Protein AF-A0A453EHJ9-F1 (afdb_monomer_lite)

InterPro domains:
  IPR051701 Mitochondrial Outer Membrane Translocase MSP1 Subfamily [PTHR45644] (48-266)
  IPR056653 Domain of unknown function DUF7751 [PF24933] (216-266)

Foldseek 3Di:
DDDDDPDDPPPVPPPPPDPDDDDDDDDDDDDDDDDDDDDDDDDDDDDDDDDDDDDDDDDDDDDDDDDDDPDDDDDPPCPDPPPPPPPPPDDLLVVLVVVLVVQQVVQVPDADEDEAEQVLCQCVVDPVNLVSNVVSVVPGDHRYHYHYDHDDDPVDDDPVSVVSVCVVPVDDDDDDQDPDPVSNVVVVVVVVVVVLVVVLVVLLVLLCVLQVVVLADEPCSVVDDSVRSVVCSVPSNVVNVVQVVVQVVPDVDFDHDPNGTYGYPDD

Sequence (267 aa):
SVTRSISETTLEKMSGLLQSFTMTPQKEQSRGGMRRQNSMTDMKLRSSESTNSIPRLRRNASTSSDMSSLASQGPPSNSAPLRRASSWTFDEKMLVQALYKILHKVSKKSPIVLYIRDVEKFLHKSPKMYLLFEKLLTKLEGPVLLLGSRIVDMDFDDDELDDRLSALFPYSIDIKPPENENCLVSWNSQLEEDMKIIQFQDNRNHITEVLAENDLECLDLGSICLSDTMGLSKYIEEIVVSAVSYHLMNHKDPEYRNGKLILSAKR

Secondary structure (DSSP, 8-state):
-----S-SSSSTT-TTS-----PPPPP--------------------------PPP--------------SS-PPP------------SS-HHHHHHHHHHHHHHHHTTS-EEEEEETHHHHHTT-HHHHHHHHHHHTT--SSEEEEEE-PPPTT---HHHHHHHHHH----------SSHHHHHHHHHHHHHHHHHHHHHHHHHHHHHHHHHTTEEETTGGGS-HHHHHHHTTSTTTHHHHHHHHHHHH-SS--EETTEEEE-S--

Radius of gyration: 28.42 Å; chains: 1; bounding box: 71×56×93 Å

Organism: Aegilops tauschii subsp. strangulata (NCBI:txid200361)

pLDDT: mean 71.97, std 26.96, range [24.12, 97.19]

Structure (mmCIF, N/CA/C/O backbone):
data_AF-A0A453EHJ9-F1
#
_entry.id   AF-A0A453EHJ9-F1
#
loop_
_atom_site.group_PDB
_atom_site.id
_atom_site.type_symbol
_atom_site.label_atom_id
_atom_site.label_alt_id
_atom_site.label_comp_id
_atom_site.label_asym_id
_atom_site.label_entity_id
_atom_site.label_seq_id
_atom_site.pdbx_PDB_ins_code
_atom_site.Cartn_x
_atom_site.Cartn_y
_atom_site.Cartn_z
_atom_site.occupancy
_atom_site.B_iso_or_equiv
_atom_site.auth_seq_id
_atom_site.auth_comp_id
_atom_site.auth_asym_id
_atom_site.auth_atom_id
_atom_site.pdbx_PDB_model_num
ATOM 1 N N . SER A 1 1 ? -16.420 -9.469 47.388 1.00 36.72 1 SER A N 1
ATOM 2 C CA . SER A 1 1 ? -17.201 -9.882 46.208 1.00 36.72 1 SER A CA 1
ATOM 3 C C . SER A 1 1 ? -16.918 -8.895 45.097 1.00 36.72 1 SER A C 1
ATOM 5 O O . SER A 1 1 ? -17.430 -7.788 45.152 1.00 36.72 1 SER A O 1
ATOM 7 N N . VAL A 1 2 ? -16.015 -9.235 44.176 1.00 37.00 2 VAL A N 1
ATOM 8 C CA . VAL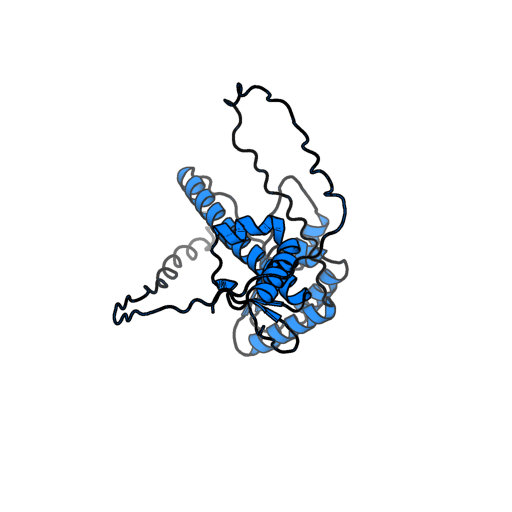 A 1 2 ? -15.615 -8.363 43.062 1.00 37.00 2 VAL A CA 1
ATOM 9 C C . VAL A 1 2 ? -15.965 -9.097 41.775 1.00 37.00 2 VAL A C 1
ATOM 11 O O . VAL A 1 2 ? -15.478 -10.195 41.517 1.00 37.00 2 VAL A O 1
ATOM 14 N N . THR A 1 3 ? -16.894 -8.516 41.031 1.00 40.44 3 THR A N 1
ATOM 15 C CA . THR A 1 3 ? -17.402 -8.965 39.736 1.00 40.44 3 THR A CA 1
ATOM 16 C C . THR A 1 3 ? -16.319 -8.833 38.664 1.00 40.44 3 THR A C 1
ATOM 18 O O . THR A 1 3 ? -15.917 -7.720 38.335 1.00 40.44 3 THR A O 1
ATOM 21 N N . ARG A 1 4 ? -15.858 -9.964 38.113 1.00 35.88 4 ARG A N 1
ATOM 22 C CA . ARG A 1 4 ? -15.042 -10.030 36.888 1.00 35.88 4 ARG A CA 1
ATOM 23 C C . ARG A 1 4 ? -15.950 -9.887 35.663 1.00 35.88 4 ARG A C 1
ATOM 25 O O . ARG A 1 4 ? -16.936 -10.615 35.552 1.00 35.88 4 ARG A O 1
ATOM 32 N N . SER A 1 5 ? -15.617 -8.965 34.762 1.00 33.84 5 SER A N 1
ATOM 33 C CA . SER A 1 5 ? -16.280 -8.780 33.469 1.00 33.84 5 SER A CA 1
ATOM 34 C C . SER A 1 5 ? -15.761 -9.770 32.423 1.00 33.84 5 SER A C 1
ATOM 36 O O . SER A 1 5 ? -14.594 -10.148 32.405 1.00 33.84 5 SER A O 1
ATOM 38 N N . ILE A 1 6 ? -16.676 -10.196 31.558 1.00 44.38 6 ILE A N 1
ATOM 39 C CA . ILE A 1 6 ? -16.523 -11.227 30.534 1.00 44.38 6 ILE A CA 1
ATOM 40 C C . ILE A 1 6 ? -15.917 -10.584 29.279 1.00 44.38 6 ILE A C 1
ATOM 42 O O . ILE A 1 6 ? -16.641 -10.000 28.480 1.00 44.38 6 ILE A O 1
ATOM 46 N N . SER A 1 7 ? -14.599 -10.669 29.105 1.00 50.38 7 SER A N 1
ATOM 47 C CA . SER A 1 7 ? -13.938 -10.301 27.837 1.00 50.38 7 SER A CA 1
ATOM 48 C C . SER A 1 7 ? -12.660 -11.093 27.533 1.00 50.38 7 SER A C 1
ATOM 50 O O . SER A 1 7 ? -11.974 -10.796 26.566 1.00 50.38 7 SER A O 1
ATOM 52 N N . GLU A 1 8 ? -12.353 -12.137 28.306 1.00 41.81 8 GLU A N 1
ATOM 53 C CA . GLU A 1 8 ? -11.085 -12.878 28.188 1.00 41.81 8 GLU A CA 1
ATOM 54 C C . GLU A 1 8 ? -11.235 -14.254 27.506 1.00 41.81 8 GLU A C 1
ATOM 56 O O . GLU A 1 8 ? -10.255 -14.861 27.096 1.00 41.81 8 GLU A O 1
ATOM 61 N N . THR A 1 9 ? -12.461 -14.755 27.311 1.00 40.50 9 THR A N 1
ATOM 62 C CA . THR A 1 9 ? -12.708 -16.154 26.897 1.00 40.50 9 THR A CA 1
ATOM 63 C C . THR A 1 9 ? -13.040 -16.366 25.413 1.00 40.50 9 THR A C 1
ATOM 65 O O . THR A 1 9 ? -13.468 -17.457 25.033 1.00 40.50 9 THR A O 1
ATOM 68 N N . THR A 1 10 ? -12.846 -15.368 24.542 1.00 41.84 10 THR A N 1
ATOM 69 C CA . THR A 1 10 ? -13.129 -15.503 23.091 1.00 41.84 10 THR A CA 1
ATOM 70 C C . THR A 1 10 ? -11.916 -15.381 22.166 1.00 41.84 10 THR A C 1
ATOM 72 O O . THR A 1 10 ? -12.049 -15.698 20.987 1.00 41.84 10 THR A O 1
ATOM 75 N N . LEU A 1 11 ? -10.721 -15.053 22.674 1.00 41.91 11 LEU A N 1
ATOM 76 C CA . LEU A 1 11 ? -9.490 -15.013 21.864 1.00 41.91 11 LEU A CA 1
ATOM 77 C C . LEU A 1 11 ? -8.754 -16.365 21.768 1.00 41.91 11 LEU A C 1
ATOM 79 O O . LEU A 1 11 ? -7.994 -16.581 20.831 1.00 41.91 11 LEU A O 1
ATOM 83 N N . GLU A 1 12 ? -9.042 -17.328 22.650 1.00 37.22 12 GLU A N 1
ATOM 84 C CA . GLU A 1 12 ? -8.383 -18.650 22.646 1.00 37.22 12 GLU A CA 1
ATOM 85 C C . GLU A 1 12 ? -8.946 -19.658 21.620 1.00 37.22 12 GLU A C 1
ATOM 87 O O . GLU A 1 12 ? -8.473 -20.790 21.541 1.00 37.22 12 GLU A O 1
ATOM 92 N N . LYS A 1 13 ? -9.946 -19.294 20.802 1.00 41.56 13 LYS A N 1
ATOM 93 C CA . LYS A 1 13 ? -10.639 -20.249 19.905 1.00 41.56 13 LYS A CA 1
ATOM 94 C C . LYS A 1 13 ? -10.361 -20.105 18.406 1.00 41.56 13 LYS A C 1
ATOM 96 O O . LYS A 1 13 ? -11.062 -20.729 17.614 1.00 41.56 13 LYS A O 1
ATOM 101 N N . MET A 1 14 ? -9.340 -19.353 17.989 1.00 36.81 14 MET A N 1
ATOM 102 C CA . MET A 1 14 ? -9.066 -19.138 16.554 1.00 36.81 14 MET A CA 1
ATOM 103 C C . MET A 1 14 ? -7.687 -19.577 16.037 1.00 36.81 14 MET A C 1
ATOM 105 O O . MET A 1 14 ? -7.426 -19.433 14.845 1.00 36.81 14 MET A O 1
ATOM 109 N N . SER A 1 15 ? -6.846 -20.233 16.839 1.00 36.38 15 SER A N 1
ATOM 110 C CA . SER A 1 15 ? -5.513 -20.698 16.393 1.00 36.38 15 SER A CA 1
ATOM 111 C C . SER A 1 15 ? -5.509 -21.914 15.442 1.00 36.38 15 SER A C 1
ATOM 113 O O . SER A 1 15 ? -4.490 -22.581 15.307 1.00 36.38 15 SER A O 1
ATOM 115 N N . GLY A 1 16 ? -6.622 -22.241 14.775 1.00 39.81 16 GLY A N 1
ATOM 116 C CA . GLY A 1 16 ? -6.787 -23.508 14.044 1.00 39.81 16 GLY A CA 1
ATOM 117 C C . GLY A 1 16 ? -6.929 -23.444 12.519 1.00 39.81 16 GLY A C 1
ATOM 118 O O . GLY A 1 16 ? -7.198 -24.483 11.926 1.00 39.81 16 GLY A O 1
ATOM 119 N N . LEU A 1 17 ? -6.815 -22.283 11.859 1.00 40.12 17 LEU A N 1
ATOM 120 C CA . LEU A 1 17 ? -7.386 -22.120 10.504 1.00 40.12 17 LEU A CA 1
ATOM 121 C C . LEU A 1 17 ? -6.453 -21.593 9.399 1.00 40.12 17 LEU A C 1
ATOM 123 O O . LEU A 1 17 ? -6.949 -21.174 8.360 1.00 40.12 17 LEU A O 1
ATOM 127 N N . LEU A 1 18 ? -5.125 -21.645 9.561 1.00 37.75 18 LEU A N 1
ATOM 128 C CA . LEU A 1 18 ? -4.187 -21.181 8.515 1.00 37.75 18 LEU A CA 1
ATOM 129 C C . LEU A 1 18 ? -3.182 -22.233 8.014 1.00 37.75 18 LEU A C 1
ATOM 131 O O . LEU A 1 18 ? -2.304 -21.923 7.215 1.00 37.75 18 LEU A O 1
ATOM 135 N N . GLN A 1 19 ? -3.333 -23.501 8.400 1.00 33.84 19 GLN A N 1
ATOM 136 C CA . GLN A 1 19 ? -2.391 -24.562 8.031 1.00 33.84 19 GLN A CA 1
ATOM 137 C C . GLN A 1 19 ? -2.876 -25.411 6.843 1.00 33.84 19 GLN A C 1
ATOM 139 O O . GLN A 1 19 ? -3.045 -26.619 6.975 1.00 33.84 19 GLN A O 1
ATOM 144 N N . SER A 1 20 ? -3.147 -24.812 5.677 1.00 31.78 20 SER A N 1
ATOM 145 C CA . SER A 1 20 ? -3.383 -25.608 4.452 1.00 31.78 20 SER A CA 1
ATOM 146 C C . SER A 1 20 ? -3.295 -24.820 3.139 1.00 31.78 20 SER A C 1
ATOM 148 O O . SER A 1 20 ? -4.265 -24.747 2.401 1.00 31.78 20 SER A O 1
ATOM 150 N N . PHE A 1 21 ? -2.111 -24.313 2.780 1.00 29.92 21 PHE A N 1
ATOM 151 C CA . PHE A 1 21 ? -1.774 -24.051 1.370 1.00 29.92 21 PHE A CA 1
ATOM 152 C C . PHE A 1 21 ? -0.284 -24.307 1.108 1.00 29.92 21 PHE A C 1
ATOM 154 O O . PHE A 1 21 ? 0.519 -23.387 1.012 1.00 29.92 21 PHE A O 1
ATOM 161 N N . THR A 1 22 ? 0.095 -25.576 0.963 1.00 28.38 22 THR A N 1
ATOM 162 C CA . THR A 1 22 ? 1.350 -25.960 0.302 1.00 28.38 22 THR A CA 1
ATOM 163 C C . THR A 1 22 ? 1.020 -26.924 -0.834 1.00 28.38 22 THR A C 1
ATOM 165 O O . THR A 1 22 ? 0.913 -28.133 -0.652 1.00 28.38 22 THR A O 1
ATOM 168 N N . MET A 1 23 ? 0.811 -26.374 -2.034 1.00 29.19 23 MET A N 1
ATOM 169 C CA . MET A 1 23 ? 0.808 -27.174 -3.257 1.00 29.19 23 MET A CA 1
ATOM 170 C C . MET A 1 23 ? 2.253 -27.462 -3.667 1.00 29.19 23 MET A C 1
ATOM 172 O O . MET A 1 23 ? 3.028 -26.559 -3.974 1.00 29.19 23 MET A O 1
ATOM 176 N N . THR A 1 24 ? 2.602 -28.741 -3.661 1.00 34.62 24 THR A N 1
ATOM 177 C CA . THR A 1 24 ? 3.822 -29.304 -4.239 1.00 34.62 24 THR A CA 1
ATOM 178 C C . THR A 1 24 ? 3.780 -29.237 -5.773 1.00 34.62 24 THR A C 1
ATOM 180 O O . THR A 1 24 ? 2.735 -29.512 -6.365 1.00 34.62 24 THR A O 1
ATOM 183 N N . PRO A 1 25 ? 4.897 -28.937 -6.462 1.00 30.27 25 PRO A N 1
ATOM 184 C CA . PRO A 1 25 ? 4.976 -29.112 -7.904 1.00 30.27 25 PRO A CA 1
ATOM 185 C C . PRO A 1 25 ? 5.340 -30.563 -8.247 1.00 30.27 25 PRO A C 1
ATOM 187 O O . PRO A 1 25 ? 6.344 -31.111 -7.783 1.00 30.27 25 PRO A O 1
ATOM 190 N N . GLN A 1 26 ? 4.505 -31.184 -9.079 1.00 28.67 26 GLN A N 1
ATOM 191 C CA . GLN A 1 26 ? 4.731 -32.510 -9.635 1.00 28.67 26 GLN A CA 1
ATOM 192 C C . GLN A 1 26 ? 5.821 -32.448 -10.719 1.00 28.67 26 GLN A C 1
ATOM 194 O O . GLN A 1 26 ? 5.785 -31.636 -11.639 1.00 28.67 26 GLN A O 1
ATOM 199 N N . LYS A 1 27 ? 6.807 -33.328 -10.564 1.00 26.58 27 LYS A N 1
ATOM 200 C CA . LYS A 1 27 ? 7.914 -33.616 -11.475 1.00 26.58 27 LYS A CA 1
ATOM 201 C C . LYS A 1 27 ? 7.410 -34.462 -12.646 1.00 26.58 27 LYS A C 1
ATOM 203 O O . LYS A 1 27 ? 6.838 -35.520 -12.404 1.00 26.58 27 LYS A O 1
ATOM 208 N N . GLU A 1 28 ? 7.739 -34.085 -13.880 1.00 26.09 28 GLU A N 1
ATOM 209 C CA . GLU A 1 28 ? 7.713 -35.013 -15.014 1.00 26.09 28 GLU A CA 1
ATOM 210 C C . GLU A 1 28 ? 8.969 -34.844 -15.880 1.00 26.09 28 GLU A C 1
ATOM 212 O O . GLU A 1 28 ? 9.480 -33.742 -16.084 1.00 26.09 28 GLU A O 1
ATOM 217 N N . GLN A 1 29 ? 9.540 -35.978 -16.284 1.00 25.23 29 GLN A N 1
ATOM 218 C CA . GLN A 1 29 ? 10.887 -36.131 -16.823 1.00 25.23 29 GLN A CA 1
ATOM 219 C C . GLN A 1 29 ? 10.839 -36.729 -18.237 1.00 25.23 29 GLN A C 1
ATOM 221 O O . GLN A 1 29 ? 10.181 -37.735 -18.469 1.00 25.23 29 GLN A O 1
ATOM 226 N N . SER A 1 30 ? 11.725 -36.212 -19.094 1.00 25.22 30 SER A N 1
ATOM 227 C CA . SER A 1 30 ? 12.404 -36.881 -20.219 1.00 25.22 30 SER A CA 1
ATOM 228 C C . SER A 1 30 ? 11.620 -37.199 -21.506 1.00 25.22 30 SER A C 1
ATOM 230 O O . SER A 1 30 ? 10.710 -38.018 -21.520 1.00 25.22 30 SER A O 1
ATOM 232 N N . ARG A 1 31 ? 12.126 -36.698 -22.645 1.00 26.09 31 ARG A N 1
ATOM 233 C CA . ARG A 1 31 ? 12.928 -37.469 -23.627 1.00 26.09 31 ARG A CA 1
ATOM 234 C C . ARG A 1 31 ? 13.161 -36.672 -24.916 1.00 26.09 31 ARG A C 1
ATOM 236 O O . ARG A 1 31 ? 12.262 -36.005 -25.403 1.00 26.09 31 ARG A O 1
ATOM 243 N N . GLY A 1 32 ? 14.337 -36.879 -25.516 1.00 25.45 32 GLY A N 1
ATOM 244 C CA . GLY A 1 32 ? 14.530 -36.764 -26.966 1.00 25.45 32 GLY A CA 1
ATOM 245 C C . GLY A 1 32 ? 15.549 -35.720 -27.405 1.00 25.45 32 GLY A C 1
ATOM 246 O O . GLY A 1 32 ? 15.186 -34.613 -27.776 1.00 25.45 32 GLY A O 1
ATOM 247 N N . GLY A 1 33 ? 16.832 -36.087 -27.400 1.00 26.09 33 GLY A N 1
ATOM 248 C CA . GLY A 1 33 ? 17.869 -35.312 -28.074 1.00 26.09 33 GLY A CA 1
ATOM 249 C C . GLY A 1 33 ? 17.905 -35.587 -29.576 1.00 26.09 33 GLY A C 1
ATOM 250 O O . GLY A 1 33 ? 17.614 -36.700 -30.003 1.00 26.09 33 GLY A O 1
ATOM 251 N N . MET A 1 34 ? 18.371 -34.617 -30.367 1.00 28.86 34 MET A N 1
ATOM 252 C CA . MET A 1 34 ? 19.149 -34.927 -31.564 1.00 28.86 34 MET A CA 1
ATOM 253 C C . MET A 1 34 ? 20.054 -33.769 -32.004 1.00 28.86 34 MET A C 1
ATOM 255 O O . MET A 1 34 ? 19.675 -32.613 -32.128 1.00 28.86 34 MET A O 1
ATOM 259 N N . ARG A 1 35 ? 21.301 -34.181 -32.191 1.00 24.12 35 ARG A N 1
ATOM 260 C CA . ARG A 1 35 ? 22.532 -33.545 -32.663 1.00 24.12 35 ARG A CA 1
ATOM 261 C C . ARG A 1 35 ? 22.457 -33.240 -34.170 1.00 24.12 35 ARG A C 1
ATOM 263 O O . ARG A 1 35 ? 22.069 -34.146 -34.898 1.00 24.12 35 ARG A O 1
ATOM 270 N N . ARG A 1 36 ? 22.981 -32.090 -34.639 1.00 28.55 36 ARG A N 1
ATOM 271 C CA . ARG A 1 36 ? 24.096 -31.974 -35.629 1.00 28.55 36 ARG A CA 1
ATOM 272 C C . ARG A 1 36 ? 24.188 -30.621 -36.384 1.00 28.55 36 ARG A C 1
ATOM 274 O O . ARG A 1 36 ? 23.250 -30.212 -37.043 1.00 28.55 36 ARG A O 1
ATOM 281 N N . GLN A 1 37 ? 25.427 -30.104 -36.376 1.00 27.81 37 GLN A N 1
ATOM 282 C CA . GLN A 1 37 ? 26.281 -29.637 -37.496 1.00 27.81 37 GLN A CA 1
ATOM 283 C C . GLN A 1 37 ? 26.110 -28.251 -38.168 1.00 27.81 37 GLN A C 1
ATOM 285 O O . GLN A 1 37 ? 25.224 -28.030 -38.976 1.00 27.81 37 GLN A O 1
ATOM 290 N N . ASN A 1 38 ? 27.116 -27.406 -37.881 1.00 25.41 38 ASN A N 1
ATOM 291 C CA . ASN A 1 38 ? 28.105 -26.722 -38.747 1.00 25.41 38 ASN A CA 1
ATOM 292 C C . ASN A 1 38 ? 27.718 -26.045 -40.078 1.00 25.41 38 ASN A C 1
ATOM 294 O O . ASN A 1 38 ? 27.271 -26.706 -41.007 1.00 25.41 38 ASN A O 1
ATOM 298 N N . SER A 1 39 ? 28.166 -24.784 -40.212 1.00 30.05 39 SER A N 1
ATOM 299 C CA . SER A 1 39 ? 28.734 -24.124 -41.416 1.00 30.05 39 SER A CA 1
ATOM 300 C C . SER A 1 39 ? 29.063 -22.668 -41.016 1.00 30.05 39 SER A C 1
ATOM 302 O O . SER A 1 39 ? 28.138 -21.914 -40.747 1.00 30.05 39 SER A O 1
ATOM 304 N N . MET A 1 40 ? 30.286 -22.228 -40.686 1.00 25.69 40 MET A N 1
ATOM 305 C CA . MET A 1 40 ? 31.510 -22.028 -41.489 1.00 25.69 40 MET A CA 1
ATOM 306 C C . MET A 1 40 ? 31.292 -21.321 -42.834 1.00 25.69 40 MET A C 1
ATOM 308 O O . MET A 1 40 ? 31.110 -21.985 -43.843 1.00 25.69 40 MET A O 1
ATOM 312 N N . THR A 1 41 ? 31.444 -19.992 -42.844 1.00 32.09 41 THR A N 1
ATOM 313 C CA . THR A 1 41 ? 32.037 -19.236 -43.962 1.00 32.09 41 THR A CA 1
ATOM 314 C C . THR A 1 41 ? 32.735 -17.987 -43.423 1.00 32.09 41 THR A C 1
ATOM 316 O O . THR A 1 41 ? 32.085 -17.071 -42.923 1.00 32.09 41 THR A O 1
ATOM 319 N N . ASP A 1 42 ? 34.063 -17.986 -43.537 1.00 26.91 42 ASP A N 1
ATOM 320 C CA . ASP A 1 42 ? 34.926 -16.805 -43.531 1.00 26.91 42 ASP A CA 1
ATOM 321 C C . ASP A 1 42 ? 34.659 -15.961 -44.787 1.00 26.91 42 ASP A C 1
ATOM 323 O O . ASP A 1 42 ? 34.621 -16.498 -45.896 1.00 26.91 42 ASP A O 1
ATOM 327 N N . MET A 1 43 ? 34.610 -14.635 -44.648 1.00 29.48 43 MET A N 1
ATOM 328 C CA . MET A 1 43 ? 35.051 -13.748 -45.724 1.00 29.48 43 MET A CA 1
ATOM 329 C C . MET A 1 43 ? 35.886 -12.595 -45.175 1.00 29.48 43 MET A C 1
ATOM 331 O O . MET A 1 43 ? 35.543 -11.897 -44.224 1.00 29.48 43 MET A O 1
ATOM 335 N N . LYS A 1 44 ? 37.040 -12.462 -45.815 1.00 25.45 44 LYS A N 1
ATOM 336 C CA . LYS A 1 44 ? 38.219 -11.703 -45.438 1.00 25.45 44 LYS A CA 1
ATOM 337 C C . LYS A 1 44 ? 38.217 -10.330 -46.128 1.00 25.45 44 LYS A C 1
ATOM 339 O O . LYS A 1 44 ? 38.063 -10.264 -47.339 1.00 25.45 44 LYS A O 1
ATOM 344 N N . LEU A 1 45 ? 38.507 -9.303 -45.322 1.00 25.45 45 LEU A N 1
ATOM 345 C CA . LEU A 1 45 ? 39.182 -8.020 -45.601 1.00 25.45 45 LEU A CA 1
ATOM 346 C C . LEU A 1 45 ? 38.619 -7.056 -46.660 1.00 25.45 45 LEU A C 1
ATOM 348 O O . LEU A 1 45 ? 38.647 -7.337 -47.852 1.00 25.45 45 LEU A O 1
ATOM 352 N N . ARG A 1 46 ? 38.441 -5.798 -46.230 1.00 29.33 46 ARG A N 1
ATOM 353 C CA . ARG A 1 46 ? 39.234 -4.673 -46.759 1.00 29.33 46 ARG A CA 1
ATOM 354 C C . ARG A 1 46 ? 39.585 -3.685 -45.646 1.00 29.33 46 ARG A C 1
ATOM 356 O O . ARG A 1 46 ? 38.715 -3.192 -44.938 1.00 29.33 46 ARG A O 1
ATOM 363 N N . SER A 1 47 ? 40.882 -3.439 -45.524 1.00 27.41 47 SER A N 1
ATOM 364 C CA . SER A 1 47 ? 41.515 -2.426 -44.686 1.00 27.41 47 SER A CA 1
ATOM 365 C C . SER A 1 47 ? 41.460 -1.051 -45.358 1.00 27.41 47 SER A C 1
ATOM 367 O O . SER A 1 47 ? 41.667 -0.963 -46.567 1.00 27.41 47 SER A O 1
ATOM 369 N N . SER A 1 48 ? 41.315 0.010 -44.566 1.00 32.22 48 SER A N 1
ATOM 370 C CA . SER A 1 48 ? 42.000 1.289 -44.797 1.00 32.22 48 SER A CA 1
ATOM 371 C C . SER A 1 48 ? 42.146 2.027 -43.465 1.00 32.22 48 SER A C 1
ATOM 373 O O . SER A 1 48 ? 41.161 2.269 -42.770 1.00 32.22 48 SER A O 1
ATOM 375 N N . GLU A 1 49 ? 43.394 2.317 -43.110 1.00 27.33 49 GLU A N 1
ATOM 376 C CA . GLU A 1 49 ? 43.836 3.096 -41.952 1.00 27.33 49 GLU A CA 1
ATOM 377 C C . GLU A 1 49 ? 43.269 4.522 -41.963 1.00 27.33 49 GLU A C 1
ATOM 379 O O . GLU A 1 49 ? 43.162 5.119 -43.028 1.00 27.33 49 GLU A O 1
ATOM 384 N N . SER A 1 50 ? 43.013 5.101 -40.783 1.00 26.45 50 SER A N 1
ATOM 385 C CA . SER A 1 50 ? 43.858 6.191 -40.259 1.00 26.45 50 SER A CA 1
ATOM 386 C C . SER A 1 50 ? 43.275 6.848 -38.995 1.00 26.45 50 SER A C 1
ATOM 388 O O . SER A 1 50 ? 42.137 7.305 -38.977 1.00 26.45 50 SER A O 1
ATOM 390 N N . THR A 1 51 ? 44.154 6.979 -37.995 1.00 27.84 51 THR A N 1
ATOM 391 C CA . THR A 1 51 ? 44.294 8.088 -37.028 1.00 27.84 51 THR A CA 1
ATOM 392 C C . THR A 1 51 ? 43.334 8.249 -35.834 1.00 27.84 51 THR A C 1
ATOM 394 O O . THR A 1 51 ? 42.247 8.799 -35.932 1.00 27.84 51 THR A O 1
ATOM 397 N N . ASN A 1 52 ? 43.935 7.970 -34.669 1.00 28.12 52 ASN A N 1
ATOM 398 C CA . ASN A 1 52 ? 44.092 8.859 -33.508 1.00 28.12 52 ASN A CA 1
ATOM 399 C C . ASN A 1 52 ? 43.156 8.759 -32.283 1.00 28.12 52 ASN A C 1
ATOM 401 O O . ASN A 1 52 ? 41.970 9.059 -32.299 1.00 28.12 52 ASN A O 1
ATOM 405 N N . SER A 1 53 ? 43.856 8.509 -31.165 1.00 30.52 53 SER A N 1
ATOM 406 C CA . SER A 1 53 ? 43.596 8.857 -29.760 1.00 30.52 53 SER A CA 1
ATOM 407 C C . SER A 1 53 ? 42.496 8.121 -28.986 1.00 30.52 53 SER A C 1
ATOM 409 O O . SER A 1 53 ? 41.344 8.528 -28.920 1.00 30.52 53 SER A O 1
ATOM 411 N N . ILE A 1 54 ? 42.952 7.097 -28.259 1.00 35.22 54 ILE A N 1
ATOM 412 C CA . ILE A 1 54 ? 42.325 6.507 -27.070 1.00 35.22 54 ILE A CA 1
ATOM 413 C C . ILE A 1 54 ? 42.329 7.536 -25.919 1.00 35.22 54 ILE A C 1
ATOM 415 O O . ILE A 1 54 ? 43.413 8.009 -25.554 1.00 35.22 54 ILE A O 1
ATOM 419 N N . PRO A 1 55 ? 41.193 7.835 -25.260 1.00 33.03 55 PRO A N 1
ATOM 420 C CA . PRO A 1 55 ? 41.203 8.517 -23.973 1.00 33.03 55 PRO A CA 1
ATOM 421 C C . PRO A 1 55 ? 41.648 7.543 -22.877 1.00 33.03 55 PRO A C 1
ATOM 423 O O . PRO A 1 55 ? 41.040 6.5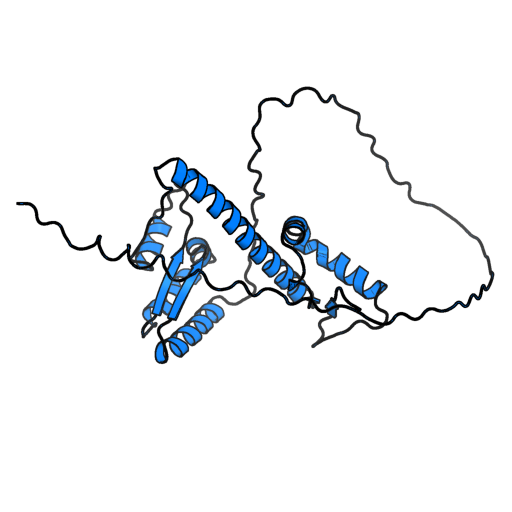02 -22.632 1.00 33.03 55 PRO A O 1
ATOM 426 N N . ARG A 1 56 ? 42.763 7.887 -22.235 1.00 28.53 56 ARG A N 1
ATOM 427 C CA . ARG A 1 56 ? 43.402 7.132 -21.157 1.00 28.53 56 ARG A CA 1
ATOM 428 C C . ARG A 1 56 ? 42.470 7.015 -19.947 1.00 28.53 56 ARG A C 1
ATOM 430 O O . ARG A 1 56 ? 42.112 8.018 -19.336 1.00 28.53 56 ARG A O 1
ATOM 437 N N . LEU A 1 57 ? 42.164 5.775 -19.570 1.00 31.69 57 LEU A N 1
ATOM 438 C CA . LEU A 1 57 ? 41.612 5.402 -18.268 1.00 31.69 57 LEU A CA 1
ATOM 439 C C . LEU A 1 57 ? 42.528 5.930 -17.155 1.00 31.69 57 LEU A C 1
ATOM 441 O O . LEU A 1 57 ? 43.670 5.491 -16.998 1.00 31.69 57 LEU A O 1
ATOM 445 N N . ARG A 1 58 ? 42.024 6.895 -16.387 1.00 32.84 58 ARG A N 1
ATOM 446 C CA . ARG A 1 58 ? 42.697 7.458 -15.217 1.00 32.84 58 ARG A CA 1
ATOM 447 C C . ARG A 1 58 ? 42.550 6.457 -14.065 1.00 32.84 58 ARG A C 1
ATOM 449 O O . ARG A 1 58 ? 41.510 6.393 -13.421 1.00 32.84 58 ARG A O 1
ATOM 456 N N . ARG A 1 59 ? 43.580 5.632 -13.842 1.00 34.38 59 ARG A N 1
ATOM 457 C CA . ARG A 1 59 ? 43.729 4.837 -12.613 1.00 34.38 59 ARG A CA 1
ATOM 458 C C . ARG A 1 59 ? 44.041 5.790 -11.465 1.00 34.38 59 ARG A C 1
ATOM 460 O O . ARG A 1 59 ? 45.138 6.339 -11.422 1.00 34.38 59 ARG A O 1
ATOM 467 N N . ASN A 1 60 ? 43.112 5.938 -10.532 1.00 32.94 60 ASN A N 1
ATOM 468 C CA . ASN A 1 60 ? 43.445 6.417 -9.199 1.00 32.94 60 ASN A CA 1
ATOM 469 C C . ASN A 1 60 ? 43.886 5.195 -8.390 1.00 32.94 60 ASN A C 1
ATOM 471 O O . ASN A 1 60 ? 43.094 4.293 -8.129 1.00 32.94 60 ASN A O 1
ATOM 475 N N . ALA A 1 61 ? 45.178 5.137 -8.080 1.00 33.69 61 ALA A N 1
ATOM 476 C CA . ALA A 1 61 ? 45.714 4.241 -7.073 1.00 33.69 61 ALA A CA 1
ATOM 477 C C . ALA A 1 61 ? 45.454 4.879 -5.705 1.00 33.69 61 ALA A C 1
ATOM 479 O O . ALA A 1 61 ? 45.905 5.997 -5.455 1.00 33.69 61 ALA A O 1
ATOM 480 N N . SER A 1 62 ? 44.732 4.173 -4.840 1.00 40.72 62 SER A N 1
ATOM 481 C CA . SER A 1 62 ? 44.657 4.486 -3.417 1.00 40.72 62 SER A CA 1
ATOM 482 C C . SER A 1 62 ? 45.380 3.389 -2.650 1.00 40.72 62 SER A C 1
ATOM 484 O O . SER A 1 62 ? 45.216 2.197 -2.902 1.00 40.72 62 SER A O 1
ATOM 486 N N . THR A 1 63 ? 46.255 3.864 -1.781 1.00 36.00 63 THR A N 1
ATOM 487 C CA . THR A 1 63 ? 47.200 3.172 -0.917 1.00 36.00 63 THR A CA 1
ATOM 488 C C . THR A 1 63 ? 46.526 2.181 0.027 1.00 36.00 63 THR A C 1
ATOM 490 O O . THR A 1 63 ? 45.461 2.463 0.569 1.00 36.00 63 THR A O 1
ATOM 493 N N . SER A 1 64 ? 47.184 1.043 0.252 1.00 38.88 64 SER A N 1
ATOM 494 C CA . SER A 1 64 ? 46.844 0.074 1.292 1.00 38.88 64 SER A CA 1
ATOM 495 C C . SER A 1 64 ? 46.928 0.720 2.675 1.00 38.88 64 SER A C 1
ATOM 497 O O . SER A 1 64 ? 47.968 1.281 3.028 1.00 38.88 64 SER A O 1
ATOM 499 N N . SER A 1 65 ? 45.865 0.605 3.463 1.00 39.41 65 SER A N 1
ATOM 500 C CA . SER A 1 65 ? 45.892 0.886 4.898 1.00 39.41 65 SER A CA 1
ATOM 501 C C . SER A 1 65 ? 45.495 -0.375 5.656 1.00 39.41 65 SER A C 1
ATOM 503 O O . SER A 1 65 ? 44.594 -1.103 5.238 1.00 39.41 65 SER A O 1
ATOM 505 N N . ASP A 1 66 ? 46.255 -0.627 6.717 1.00 37.84 66 ASP A N 1
ATOM 506 C CA . ASP A 1 66 ? 46.308 -1.829 7.540 1.00 37.84 66 ASP A CA 1
ATOM 507 C C . ASP A 1 66 ? 44.952 -2.371 8.003 1.00 37.84 66 ASP A C 1
ATOM 509 O O . ASP A 1 66 ? 44.093 -1.650 8.509 1.00 37.84 66 ASP A O 1
ATOM 513 N N . MET A 1 67 ? 44.807 -3.694 7.905 1.00 43.91 67 MET A N 1
ATOM 514 C CA . MET A 1 67 ? 43.715 -4.447 8.510 1.00 43.91 67 MET A CA 1
ATOM 515 C C . MET A 1 67 ? 44.150 -4.988 9.872 1.00 43.91 67 MET A C 1
ATOM 517 O O . MET A 1 67 ? 44.573 -6.136 9.989 1.00 43.91 67 MET A O 1
ATOM 521 N N . SER A 1 68 ? 44.016 -4.177 10.917 1.00 37.56 68 SER A N 1
ATOM 522 C CA . SER A 1 68 ? 44.111 -4.673 12.293 1.00 37.56 68 SER A CA 1
ATOM 523 C C . SER A 1 68 ? 43.370 -3.770 13.280 1.00 37.56 68 SER A C 1
ATOM 525 O O . SER A 1 68 ? 43.997 -2.956 13.949 1.00 37.56 68 SER A O 1
ATOM 527 N N . SER A 1 69 ? 42.042 -3.931 13.367 1.00 37.41 69 SER A N 1
ATOM 528 C CA . SER A 1 69 ? 41.229 -3.722 14.588 1.00 37.41 69 SER A CA 1
ATOM 529 C C . SER A 1 69 ? 39.720 -3.859 14.305 1.00 37.41 69 SER A C 1
ATOM 531 O O . SER A 1 69 ? 38.974 -2.888 14.272 1.00 37.41 69 SER A O 1
ATOM 533 N N . LEU A 1 70 ? 39.226 -5.087 14.126 1.00 34.53 70 LEU A N 1
ATOM 534 C CA . LEU A 1 70 ? 37.782 -5.369 14.143 1.00 34.53 70 LEU A CA 1
ATOM 535 C C . LEU A 1 70 ? 37.501 -6.504 15.125 1.00 34.53 70 LEU A C 1
ATOM 537 O O . LEU A 1 70 ? 37.377 -7.665 14.755 1.00 34.53 70 LEU A O 1
ATOM 541 N N . ALA A 1 71 ? 37.434 -6.143 16.402 1.00 42.34 71 ALA A N 1
ATOM 542 C CA . ALA A 1 71 ? 36.882 -6.985 17.452 1.00 42.34 71 ALA A CA 1
ATOM 543 C C . ALA A 1 71 ? 36.262 -6.093 18.532 1.00 42.34 71 ALA A C 1
ATOM 545 O O . ALA A 1 71 ? 36.802 -6.015 19.627 1.00 42.34 71 ALA A O 1
ATOM 546 N N . SER A 1 72 ? 35.179 -5.375 18.199 1.00 40.38 72 SER A N 1
ATOM 547 C CA . SER A 1 72 ? 34.203 -4.855 19.180 1.00 40.38 72 SER A CA 1
ATOM 548 C C . SER A 1 72 ? 33.099 -3.976 18.569 1.00 40.38 72 SER A C 1
ATOM 550 O O . SER A 1 72 ? 32.740 -2.985 19.185 1.00 40.38 72 SER A O 1
ATOM 552 N N . GLN A 1 73 ? 32.512 -4.282 17.405 1.00 36.22 73 GLN A N 1
ATOM 553 C CA . GLN A 1 73 ? 31.257 -3.613 17.013 1.00 36.22 73 GLN A CA 1
ATOM 554 C C . GLN A 1 73 ? 30.284 -4.607 16.387 1.00 36.22 73 GLN A C 1
ATOM 556 O O . GLN A 1 73 ? 30.607 -5.281 15.410 1.00 36.22 73 GLN A O 1
ATOM 561 N N . GLY A 1 74 ? 29.108 -4.728 17.012 1.00 39.78 74 GLY A N 1
ATOM 562 C CA . GLY A 1 74 ? 27.950 -5.404 16.435 1.00 39.78 74 GLY A CA 1
ATOM 563 C C . GLY A 1 74 ? 27.512 -4.713 15.138 1.00 39.78 74 GLY A C 1
ATOM 564 O O . GLY A 1 74 ? 27.957 -3.598 14.854 1.00 39.78 74 GLY A O 1
ATOM 565 N N . PRO A 1 75 ? 26.683 -5.369 14.314 1.00 37.84 75 PRO A N 1
ATOM 566 C CA . PRO A 1 75 ? 26.351 -4.844 13.000 1.00 37.84 75 PRO A CA 1
ATOM 567 C C . PRO A 1 75 ? 25.595 -3.511 13.143 1.00 37.84 75 PRO A C 1
ATOM 569 O O . PRO A 1 75 ? 24.580 -3.469 13.840 1.00 37.84 75 PRO A O 1
ATOM 572 N N . PRO A 1 76 ? 26.046 -2.420 12.496 1.00 34.09 76 PRO A N 1
ATOM 573 C CA . PRO A 1 76 ? 25.262 -1.198 12.434 1.00 34.09 76 PRO A CA 1
ATOM 574 C C . PRO A 1 76 ? 24.013 -1.461 11.591 1.00 34.09 76 PRO A C 1
ATOM 576 O O . PRO A 1 76 ? 24.105 -1.910 10.444 1.00 34.09 76 PRO A O 1
ATOM 579 N N . SER A 1 77 ? 22.845 -1.163 12.156 1.00 43.16 77 SER A N 1
ATOM 580 C CA . SER A 1 77 ? 21.554 -1.133 11.470 1.00 43.16 77 SER A CA 1
ATOM 581 C C . SER A 1 77 ? 21.514 0.033 10.477 1.00 43.16 77 SER A C 1
ATOM 583 O O . SER A 1 77 ? 20.822 1.027 10.670 1.00 43.16 77 SER A O 1
ATOM 585 N N . ASN A 1 78 ? 22.277 -0.075 9.393 1.00 34.53 78 ASN A N 1
ATOM 586 C CA . ASN A 1 78 ? 22.144 0.794 8.231 1.00 34.53 78 ASN A CA 1
ATOM 587 C C . ASN A 1 78 ? 21.025 0.255 7.334 1.00 34.53 78 ASN A C 1
ATOM 589 O O . ASN A 1 78 ? 21.259 -0.190 6.210 1.00 34.53 78 ASN A O 1
ATOM 593 N N . SER A 1 79 ? 19.788 0.296 7.827 1.00 44.66 79 SER A N 1
ATOM 594 C CA . SER A 1 79 ? 18.635 0.388 6.937 1.00 44.66 79 SER A CA 1
ATOM 595 C C . SER A 1 79 ? 18.703 1.770 6.296 1.00 44.66 79 SER A C 1
ATOM 597 O O . SER A 1 79 ? 18.465 2.779 6.958 1.00 44.66 79 SER A O 1
ATOM 599 N N . ALA A 1 80 ? 19.118 1.819 5.028 1.00 32.78 80 ALA A N 1
ATOM 600 C CA . ALA A 1 80 ? 19.081 3.043 4.239 1.00 32.78 80 ALA A CA 1
ATOM 601 C C . ALA A 1 80 ? 17.694 3.689 4.401 1.00 32.78 80 ALA A C 1
ATOM 603 O O . ALA A 1 80 ? 16.696 2.962 4.341 1.00 32.78 80 ALA A O 1
ATOM 604 N N . PRO A 1 81 ? 17.597 5.016 4.606 1.00 35.56 81 PRO A N 1
ATOM 605 C CA . PRO A 1 81 ? 16.306 5.671 4.621 1.00 35.56 81 PRO A CA 1
ATOM 606 C C . PRO A 1 81 ? 15.681 5.401 3.259 1.00 35.56 81 PRO A C 1
ATOM 608 O O . PRO A 1 81 ? 16.196 5.863 2.238 1.00 35.56 81 PRO A O 1
ATOM 611 N N . LEU A 1 82 ? 14.596 4.629 3.236 1.00 42.59 82 LEU A N 1
ATOM 612 C CA . LEU A 1 82 ? 13.684 4.592 2.107 1.00 42.59 82 LEU A CA 1
ATOM 613 C C . LEU A 1 82 ? 13.192 6.031 1.958 1.00 42.59 82 LEU A C 1
ATOM 615 O O . LEU A 1 82 ? 12.220 6.430 2.600 1.00 42.59 82 LEU A O 1
ATOM 619 N N . ARG A 1 83 ? 13.900 6.850 1.170 1.00 37.44 83 ARG A N 1
ATOM 620 C CA . ARG A 1 83 ? 13.401 8.138 0.698 1.00 37.44 83 ARG A CA 1
ATOM 621 C C . ARG A 1 83 ? 12.261 7.814 -0.249 1.00 37.44 83 ARG A C 1
ATOM 623 O O . ARG A 1 83 ? 12.394 7.822 -1.463 1.00 37.44 83 ARG A O 1
ATOM 630 N N . ARG A 1 84 ? 11.126 7.488 0.358 1.00 52.31 84 ARG A N 1
ATOM 631 C CA . ARG A 1 84 ? 9.829 7.339 -0.265 1.00 52.31 84 ARG A CA 1
ATOM 632 C C . ARG A 1 84 ? 9.400 8.734 -0.703 1.00 52.31 84 ARG A C 1
ATOM 634 O O . ARG A 1 84 ? 8.551 9.357 -0.077 1.00 52.31 84 ARG A O 1
ATOM 641 N N . ALA A 1 85 ? 9.975 9.234 -1.789 1.00 36.97 85 ALA A N 1
ATOM 642 C CA . ALA A 1 85 ? 9.341 10.281 -2.569 1.00 36.97 85 ALA A CA 1
ATOM 643 C C . ALA A 1 85 ? 8.226 9.628 -3.398 1.00 36.97 85 ALA A C 1
ATOM 645 O O . ALA A 1 85 ? 8.237 9.672 -4.619 1.00 36.97 85 ALA A O 1
ATOM 646 N N . SER A 1 86 ? 7.251 8.990 -2.735 1.00 47.12 86 SER A N 1
ATOM 647 C CA . SER A 1 86 ? 6.033 8.521 -3.395 1.00 47.12 86 SER A CA 1
ATOM 648 C C . SER A 1 86 ? 5.157 9.742 -3.682 1.00 47.12 86 SER A C 1
ATOM 650 O O . SER A 1 86 ? 4.129 9.967 -3.033 1.00 47.12 86 SER A O 1
ATOM 652 N N . SER A 1 87 ? 5.607 10.591 -4.599 1.00 53.06 87 SER A N 1
ATOM 653 C CA . SER A 1 87 ? 4.781 11.580 -5.273 1.00 53.06 87 SER A CA 1
ATOM 654 C C . SER A 1 87 ? 3.784 10.777 -6.099 1.00 53.06 87 SER A C 1
ATOM 656 O O . SER A 1 87 ? 4.080 10.379 -7.218 1.00 53.06 87 SER A O 1
ATOM 658 N N . TRP A 1 88 ? 2.631 10.443 -5.519 1.00 53.84 88 TRP A N 1
ATOM 659 C CA . TRP A 1 88 ? 1.601 9.746 -6.280 1.00 53.84 88 TRP A CA 1
ATOM 660 C C . TRP A 1 88 ? 1.221 10.640 -7.453 1.00 53.84 88 TRP A C 1
ATOM 662 O O . TRP A 1 88 ? 0.852 11.795 -7.258 1.00 53.84 88 TRP A O 1
ATOM 672 N N . THR A 1 89 ? 1.318 10.109 -8.663 1.00 58.16 89 THR A N 1
ATOM 673 C CA . THR A 1 89 ? 1.018 10.827 -9.908 1.00 58.16 89 THR A CA 1
ATOM 674 C C . THR A 1 89 ? -0.486 11.020 -10.138 1.00 58.16 89 THR A C 1
ATOM 676 O O . THR A 1 89 ? -0.895 11.570 -11.159 1.00 58.16 89 THR A O 1
ATOM 679 N N . PHE A 1 90 ? -1.333 10.584 -9.198 1.00 68.50 90 PHE A N 1
ATOM 680 C CA . PHE A 1 90 ? -2.786 10.616 -9.314 1.00 68.50 90 PHE A CA 1
ATOM 681 C C . PHE A 1 90 ? -3.450 11.666 -8.420 1.00 68.50 90 PHE A C 1
ATOM 683 O O . PHE A 1 90 ? -3.017 11.954 -7.306 1.00 68.50 90 PHE A O 1
ATOM 690 N N . ASP A 1 91 ? -4.569 12.199 -8.913 1.00 85.94 91 ASP A N 1
ATOM 691 C CA . ASP A 1 91 ? -5.419 13.144 -8.190 1.00 85.94 91 ASP A CA 1
ATOM 692 C C . ASP A 1 91 ? -6.038 12.473 -6.947 1.00 85.94 91 ASP A C 1
ATOM 694 O O . ASP A 1 91 ? -6.779 11.489 -7.039 1.00 85.94 91 ASP A O 1
ATOM 698 N N . GLU A 1 92 ? -5.747 13.026 -5.769 1.00 89.19 92 GLU A N 1
ATOM 699 C CA . GLU A 1 92 ? -6.215 12.540 -4.465 1.00 89.19 92 GLU A CA 1
ATOM 700 C C . GLU A 1 92 ? -7.740 12.419 -4.390 1.00 89.19 92 GLU A C 1
ATOM 702 O O . GLU A 1 92 ? -8.280 11.455 -3.842 1.00 89.19 92 GLU A O 1
ATOM 707 N N . LYS A 1 93 ? -8.460 13.378 -4.981 1.00 91.56 93 LYS A N 1
ATOM 708 C CA . LYS A 1 93 ? -9.922 13.365 -5.023 1.00 91.56 93 LYS A CA 1
ATOM 709 C C . LYS A 1 93 ? -10.415 12.200 -5.868 1.00 91.56 93 LYS A C 1
ATOM 711 O O . LYS A 1 93 ? -11.391 11.552 -5.488 1.00 91.56 93 LYS A O 1
ATOM 716 N N . MET A 1 94 ? -9.748 11.922 -6.988 1.00 92.44 94 MET A N 1
ATOM 717 C CA . MET A 1 94 ? -10.086 10.790 -7.852 1.00 92.44 94 MET A CA 1
ATOM 718 C C . MET A 1 94 ? -9.823 9.458 -7.153 1.00 92.44 94 MET A C 1
ATOM 720 O O . MET A 1 94 ? -10.675 8.572 -7.232 1.00 92.44 94 MET A O 1
ATOM 724 N N . LEU A 1 95 ? -8.714 9.334 -6.413 1.00 91.81 95 LEU A N 1
ATOM 725 C CA . LEU A 1 95 ? -8.432 8.151 -5.598 1.00 91.81 95 LEU A CA 1
ATOM 726 C C . LEU A 1 95 ? -9.546 7.908 -4.578 1.00 91.81 95 LEU A C 1
ATOM 728 O O . LEU A 1 95 ? -10.154 6.839 -4.567 1.00 91.81 95 LEU A O 1
ATOM 732 N N . VAL A 1 96 ? -9.827 8.900 -3.729 1.00 94.00 96 VAL A N 1
ATOM 733 C CA . VAL A 1 96 ? -10.830 8.779 -2.665 1.00 94.00 96 VAL A CA 1
ATOM 734 C C . VAL A 1 96 ? -12.205 8.484 -3.271 1.00 94.00 96 VAL A C 1
ATOM 736 O O . VAL A 1 96 ? -12.933 7.615 -2.796 1.00 94.00 96 VAL A O 1
ATOM 739 N N . GLN A 1 97 ? -12.558 9.126 -4.387 1.00 94.69 97 GLN A N 1
ATOM 740 C CA . GLN A 1 97 ? -13.813 8.848 -5.080 1.00 94.69 97 GLN A CA 1
ATOM 741 C C . GLN A 1 97 ? -13.876 7.421 -5.648 1.00 94.69 97 GLN A C 1
ATOM 743 O O . GLN A 1 97 ? -14.933 6.786 -5.585 1.00 94.69 97 GLN A O 1
ATOM 748 N N . ALA A 1 98 ? -12.784 6.911 -6.221 1.00 95.44 98 ALA A N 1
ATOM 749 C CA . ALA A 1 98 ? -12.710 5.539 -6.713 1.00 95.44 98 ALA A CA 1
ATOM 750 C C . ALA A 1 98 ? -12.841 4.533 -5.561 1.00 95.44 98 ALA A C 1
ATOM 752 O O . ALA A 1 98 ? -13.646 3.604 -5.654 1.00 95.44 98 ALA A O 1
ATOM 753 N N . LEU A 1 99 ? -12.138 4.774 -4.452 1.00 95.25 99 LEU A N 1
ATOM 754 C CA . LEU A 1 99 ? -12.210 3.962 -3.242 1.00 95.25 99 LEU A CA 1
ATOM 755 C C . LEU A 1 99 ? -13.640 3.906 -2.690 1.00 95.25 99 LEU A C 1
ATOM 757 O O . LEU A 1 99 ? -14.173 2.818 -2.484 1.00 95.25 99 LEU A O 1
ATOM 761 N N . TYR A 1 100 ? -14.304 5.058 -2.552 1.00 96.12 100 TYR A N 1
ATOM 762 C CA . TYR A 1 100 ? -15.704 5.130 -2.127 1.00 96.12 100 TYR A CA 1
ATOM 763 C C . TYR A 1 100 ? -16.617 4.277 -3.015 1.00 96.12 100 TYR A C 1
ATOM 765 O O . TYR A 1 100 ? -17.421 3.493 -2.512 1.00 96.12 100 TYR A O 1
ATOM 773 N N . LYS A 1 101 ? -16.484 4.394 -4.344 1.00 95.25 101 LYS A N 1
ATOM 774 C CA . LYS A 1 101 ? -17.305 3.627 -5.294 1.00 95.25 101 LYS A CA 1
ATOM 775 C C . LYS A 1 101 ? -17.115 2.123 -5.124 1.00 95.25 101 LYS A C 1
ATOM 777 O O . LYS A 1 101 ? -18.097 1.385 -5.197 1.00 95.25 101 LYS A O 1
ATOM 782 N N . ILE A 1 102 ? -15.878 1.671 -4.916 1.00 95.12 102 ILE A N 1
ATOM 783 C CA . ILE A 1 102 ? -15.567 0.255 -4.700 1.00 95.12 102 ILE A CA 1
ATOM 784 C C . ILE A 1 102 ? -16.196 -0.214 -3.388 1.00 95.12 102 ILE A C 1
ATOM 786 O O . ILE A 1 102 ? -16.981 -1.162 -3.409 1.00 95.12 102 ILE A O 1
ATOM 790 N N . LEU A 1 103 ? -15.933 0.484 -2.279 1.00 96.31 103 LEU A N 1
ATOM 791 C CA . LEU A 1 103 ? -16.460 0.130 -0.959 1.00 96.31 103 LEU A CA 1
ATOM 792 C C . LEU A 1 103 ? -17.988 0.083 -0.958 1.00 96.31 103 LEU A C 1
ATOM 794 O O . LEU A 1 103 ? -18.561 -0.933 -0.584 1.00 96.31 103 LEU A O 1
ATOM 798 N N . HIS A 1 104 ? -18.644 1.127 -1.466 1.00 94.62 104 HIS A N 1
ATOM 799 C CA . HIS A 1 104 ? -20.103 1.208 -1.535 1.00 94.62 104 HIS A CA 1
ATOM 800 C C . HIS A 1 104 ? -20.719 0.119 -2.426 1.00 94.62 104 HIS A C 1
ATOM 802 O O . HIS A 1 104 ? -21.807 -0.389 -2.155 1.00 94.62 104 HIS A O 1
ATOM 808 N N . LYS A 1 105 ? -20.050 -0.249 -3.525 1.00 95.25 105 LYS A N 1
ATOM 809 C CA . LYS A 1 105 ? -20.533 -1.308 -4.419 1.00 95.25 105 LYS A CA 1
ATOM 810 C C . LYS A 1 105 ? -20.403 -2.690 -3.781 1.00 95.25 105 LYS A C 1
ATOM 812 O O . LYS A 1 105 ? -21.298 -3.516 -3.966 1.00 95.25 105 LYS A O 1
ATOM 817 N N . VAL A 1 106 ? -19.292 -2.954 -3.093 1.00 95.44 106 VAL A N 1
ATOM 818 C CA . VAL A 1 106 ? -19.016 -4.259 -2.477 1.00 95.44 106 VAL A CA 1
ATOM 819 C C . VAL A 1 106 ? -19.825 -4.436 -1.191 1.00 95.44 106 VAL A C 1
ATOM 821 O O . VAL A 1 106 ? -20.435 -5.490 -1.023 1.00 95.44 106 VAL A O 1
ATOM 824 N N . SER A 1 107 ? -19.938 -3.395 -0.357 1.00 95.75 107 SER A N 1
ATOM 825 C CA . SER A 1 107 ? -20.639 -3.448 0.936 1.00 95.75 107 SER A CA 1
ATOM 826 C C . SER A 1 107 ? -22.120 -3.817 0.811 1.00 95.75 107 SER A C 1
ATOM 828 O O . SER A 1 107 ? -22.679 -4.453 1.699 1.00 95.75 107 SER A O 1
ATOM 830 N N . LYS A 1 108 ? -22.759 -3.504 -0.324 1.00 95.00 108 LYS A N 1
ATOM 831 C CA . LYS A 1 108 ? -24.141 -3.924 -0.621 1.00 95.00 108 LYS A CA 1
ATOM 832 C C . LYS A 1 108 ? -24.316 -5.432 -0.789 1.00 95.00 108 LYS A C 1
ATOM 834 O O . LYS A 1 108 ? -25.441 -5.916 -0.711 1.00 95.00 108 LYS A O 1
ATOM 839 N N . LYS A 1 109 ? -23.243 -6.158 -1.106 1.00 95.62 109 LYS A N 1
ATOM 840 C CA . LYS A 1 109 ? -23.282 -7.596 -1.409 1.00 95.62 109 LYS A CA 1
ATOM 841 C C . LYS A 1 109 ? -22.684 -8.437 -0.293 1.00 95.62 109 LYS A C 1
ATOM 843 O O . LYS A 1 109 ? -23.171 -9.535 -0.046 1.00 95.62 109 LYS A O 1
ATOM 848 N N . SER A 1 110 ? -21.630 -7.946 0.348 1.00 95.69 110 SER A N 1
ATOM 849 C CA . SER A 1 110 ? -20.913 -8.672 1.391 1.00 95.69 110 SER A CA 1
ATOM 850 C C . SER A 1 110 ? -20.172 -7.712 2.322 1.00 95.69 110 SER A C 1
ATOM 852 O O . SER A 1 110 ? -19.804 -6.616 1.892 1.00 95.69 110 SER A O 1
ATOM 854 N N . PRO A 1 111 ? -19.881 -8.131 3.565 1.00 96.94 111 PRO A N 1
ATOM 855 C CA . PRO A 1 111 ? -18.919 -7.437 4.410 1.00 96.94 111 PRO A CA 1
ATOM 856 C C . PRO A 1 111 ? -17.576 -7.248 3.700 1.00 96.94 111 PRO A C 1
ATOM 858 O O . PRO A 1 111 ? -17.140 -8.122 2.947 1.00 96.94 111 PRO A O 1
ATOM 861 N N . ILE A 1 112 ? -16.928 -6.108 3.930 1.00 96.31 112 ILE A N 1
ATOM 862 C CA . ILE A 1 112 ? -15.620 -5.782 3.353 1.00 96.31 112 ILE A CA 1
ATOM 863 C C . ILE A 1 112 ? -14.708 -5.171 4.412 1.00 96.31 112 ILE A C 1
ATOM 865 O O . ILE A 1 112 ? -15.142 -4.353 5.220 1.00 96.31 112 ILE A O 1
ATOM 869 N N . VAL A 1 113 ? -13.435 -5.560 4.374 1.00 96.56 113 VAL A N 1
ATOM 870 C CA . VAL A 1 113 ? -12.375 -4.960 5.183 1.00 96.56 113 VAL A CA 1
ATOM 871 C C . VAL A 1 113 ? -11.502 -4.098 4.279 1.00 96.56 113 VAL A C 1
ATOM 873 O O . VAL A 1 113 ? -10.990 -4.583 3.269 1.00 96.56 113 VAL A O 1
ATOM 876 N N . LEU A 1 114 ? -11.327 -2.829 4.638 1.00 96.44 114 LEU A N 1
ATOM 877 C CA . LEU A 1 114 ? -10.308 -1.962 4.059 1.00 96.44 114 LEU A CA 1
ATOM 878 C C . LEU A 1 114 ? -9.152 -1.856 5.047 1.00 96.44 114 LEU A C 1
ATOM 880 O O . LEU A 1 114 ? -9.326 -1.321 6.136 1.00 96.44 114 LEU A O 1
ATOM 884 N N . TYR A 1 115 ? -7.982 -2.342 4.648 1.00 96.44 115 TYR A N 1
ATOM 885 C CA . TYR A 1 115 ? -6.752 -2.190 5.414 1.00 96.44 115 TYR A CA 1
ATOM 886 C C . TYR A 1 115 ? -5.860 -1.112 4.791 1.00 96.44 115 TYR A C 1
ATOM 888 O O . TYR A 1 115 ? -5.568 -1.161 3.595 1.00 96.44 115 TYR A O 1
ATOM 896 N N . ILE A 1 116 ? -5.434 -0.148 5.606 1.00 95.00 116 ILE A N 1
ATOM 897 C CA . ILE A 1 116 ? -4.514 0.929 5.242 1.00 95.00 116 ILE A CA 1
ATOM 898 C C . ILE A 1 116 ? -3.249 0.775 6.088 1.00 95.00 116 ILE A C 1
ATOM 900 O O . ILE A 1 116 ? -3.259 0.990 7.301 1.00 95.00 116 ILE A O 1
ATOM 904 N N . ARG A 1 117 ? -2.150 0.402 5.431 1.00 92.12 117 ARG A N 1
ATOM 905 C CA . ARG A 1 117 ? -0.812 0.385 6.031 1.00 92.12 117 ARG A CA 1
ATOM 906 C C . ARG A 1 117 ? -0.239 1.801 6.090 1.00 92.12 117 ARG A C 1
ATOM 908 O O . ARG A 1 117 ? -0.471 2.573 5.163 1.00 92.12 117 ARG A O 1
ATOM 915 N N . ASP A 1 118 ? 0.550 2.092 7.125 1.00 91.00 118 ASP A N 1
ATOM 916 C CA . ASP A 1 118 ? 1.158 3.403 7.379 1.00 91.00 118 ASP A CA 1
ATOM 917 C C . ASP A 1 118 ? 0.107 4.522 7.266 1.00 91.00 118 ASP A C 1
ATOM 919 O O . ASP A 1 118 ? 0.242 5.462 6.472 1.00 91.00 118 ASP A O 1
ATOM 923 N N . VAL A 1 119 ? -1.007 4.367 7.986 1.00 92.69 119 VAL A N 1
ATOM 924 C CA . VAL A 1 119 ? -2.182 5.243 7.855 1.00 92.69 119 VAL A CA 1
ATOM 925 C C . VAL A 1 119 ? -1.841 6.712 8.112 1.00 92.69 119 VAL A C 1
ATOM 927 O O . VAL A 1 119 ? -2.376 7.603 7.453 1.00 92.69 119 VAL A O 1
ATOM 930 N N . GLU A 1 120 ? -0.880 6.966 8.993 1.00 90.00 120 GLU A N 1
ATOM 931 C CA . GLU A 1 120 ? -0.311 8.277 9.255 1.00 90.00 120 GLU A CA 1
ATOM 932 C C . GLU A 1 120 ? 0.316 8.873 7.989 1.00 90.00 120 GLU A C 1
ATOM 934 O O . GLU A 1 120 ? 0.011 10.006 7.628 1.00 90.00 120 GLU A O 1
ATOM 939 N N . LYS A 1 121 ? 1.101 8.103 7.230 1.00 89.19 121 LYS A N 1
ATOM 940 C CA . LYS A 1 121 ? 1.722 8.584 5.984 1.00 89.19 121 LYS A CA 1
ATOM 941 C C . LYS A 1 121 ? 0.689 8.772 4.880 1.00 89.19 121 LYS A C 1
ATOM 943 O O . LYS A 1 121 ? 0.828 9.674 4.056 1.00 89.19 121 LYS A O 1
ATOM 948 N N . PHE A 1 122 ? -0.345 7.931 4.855 1.00 88.94 122 PHE A N 1
ATOM 949 C CA . PHE A 1 122 ? -1.449 8.065 3.909 1.00 88.94 122 PHE A CA 1
ATOM 950 C C . PHE A 1 122 ? -2.211 9.379 4.122 1.00 88.94 122 PHE A C 1
ATOM 952 O O . PHE A 1 122 ? -2.410 10.130 3.168 1.00 88.94 122 PHE A O 1
ATOM 959 N N . LEU A 1 123 ? -2.592 9.691 5.363 1.00 89.62 123 LEU A N 1
ATOM 960 C CA . LEU A 1 123 ? -3.380 10.884 5.682 1.00 89.62 123 LEU A CA 1
ATOM 961 C C . LEU A 1 123 ? -2.555 12.177 5.641 1.00 89.62 123 LEU A C 1
ATOM 963 O O . LEU A 1 123 ? -3.085 13.208 5.229 1.00 89.62 123 LEU A O 1
ATOM 967 N N . HIS A 1 124 ? -1.264 12.121 5.990 1.00 85.50 124 HIS A N 1
ATOM 968 C CA . HIS A 1 124 ? -0.353 13.276 5.955 1.00 85.50 124 HIS A CA 1
ATOM 969 C C . HIS A 1 124 ? 0.276 13.541 4.594 1.00 85.50 124 HIS A C 1
ATOM 971 O O . HIS A 1 124 ? 1.036 14.496 4.439 1.00 85.50 124 HIS A O 1
ATOM 977 N N . LYS A 1 125 ? -0.065 12.742 3.580 1.00 80.25 125 LYS A N 1
ATOM 978 C CA . LYS A 1 125 ? 0.425 12.951 2.219 1.00 80.25 125 LYS A CA 1
ATOM 979 C C . LYS A 1 125 ? 0.148 14.374 1.717 1.00 80.25 125 LYS A C 1
ATOM 981 O O . LYS A 1 125 ? 0.991 14.964 1.045 1.00 80.25 125 LYS A O 1
ATOM 986 N N . SER A 1 126 ? -1.020 14.922 2.055 1.00 84.69 126 SER A N 1
ATOM 987 C CA . SER A 1 126 ? -1.339 16.332 1.850 1.00 84.69 126 SER A CA 1
ATOM 988 C C . SER A 1 126 ? -2.363 16.832 2.874 1.00 84.69 126 SER A C 1
ATOM 990 O O . SER A 1 126 ? -3.161 16.042 3.385 1.00 84.69 126 SER A O 1
ATOM 992 N N . PRO A 1 127 ? -2.450 18.158 3.102 1.00 80.44 127 PRO A N 1
ATOM 993 C CA . PRO A 1 127 ? -3.473 18.736 3.975 1.00 80.44 127 PRO A CA 1
ATOM 994 C C . PRO A 1 127 ? -4.917 18.419 3.546 1.00 80.44 127 PRO A C 1
ATOM 996 O O . PRO A 1 127 ? -5.840 18.492 4.354 1.00 80.44 127 PRO A O 1
ATOM 999 N N . LYS A 1 128 ? -5.142 18.094 2.264 1.00 90.62 128 LYS A N 1
ATOM 1000 C CA . LYS A 1 128 ? -6.477 17.811 1.718 1.00 90.62 128 LYS A CA 1
ATOM 1001 C C . LYS A 1 128 ? -6.868 16.343 1.863 1.00 90.62 128 LYS A C 1
ATOM 1003 O O . LYS A 1 128 ? -8.065 16.065 1.944 1.00 90.62 128 LYS A O 1
ATOM 1008 N N . MET A 1 129 ? -5.897 15.428 1.896 1.00 91.62 129 MET A N 1
ATOM 1009 C CA . MET A 1 129 ? -6.152 13.988 1.929 1.00 91.62 129 MET A CA 1
ATOM 1010 C C . MET A 1 129 ? -6.976 13.589 3.155 1.00 91.62 129 MET A C 1
ATOM 1012 O O . MET A 1 129 ? -7.997 12.920 3.002 1.00 91.62 129 MET A O 1
ATOM 1016 N N . TYR A 1 130 ? -6.603 14.081 4.342 1.00 92.19 130 TYR A N 1
ATOM 1017 C CA . TYR A 1 130 ? -7.363 13.872 5.578 1.00 92.19 130 TYR A CA 1
ATOM 1018 C C . TYR A 1 130 ? -8.843 14.263 5.420 1.00 92.19 130 TYR A C 1
ATOM 1020 O O . TYR A 1 130 ? -9.731 13.438 5.618 1.00 92.19 130 TYR A O 1
ATOM 1028 N N . LEU A 1 131 ? -9.117 15.492 4.963 1.00 93.44 131 LEU A N 1
ATOM 1029 C CA . LEU A 1 131 ? -10.483 16.013 4.806 1.00 93.44 131 LEU A CA 1
ATOM 1030 C C . LEU A 1 131 ? -11.297 15.242 3.758 1.00 93.44 131 LEU A C 1
ATOM 1032 O O . LEU A 1 131 ? -12.517 15.110 3.872 1.00 93.44 131 LEU A O 1
ATOM 1036 N N . LEU A 1 132 ? -10.651 14.776 2.688 1.00 95.00 132 LEU A N 1
ATOM 1037 C CA . LEU A 1 132 ? -11.301 13.943 1.678 1.00 95.00 132 LEU A CA 1
ATOM 1038 C C . LEU A 1 132 ? -11.654 12.570 2.247 1.00 95.00 132 LEU A C 1
ATOM 1040 O O . LEU A 1 132 ? -12.755 12.077 1.996 1.00 95.00 132 LEU A O 1
ATOM 1044 N N . PHE A 1 133 ? -10.741 11.975 3.010 1.00 94.81 133 PHE A N 1
ATOM 1045 C CA . PHE A 1 133 ? -10.934 10.671 3.619 1.00 94.81 133 PHE A CA 1
ATOM 1046 C C . PHE A 1 133 ? -12.015 10.706 4.706 1.00 94.81 133 PHE A C 1
ATOM 1048 O O . PHE A 1 133 ? -12.934 9.895 4.673 1.00 94.81 133 PHE A O 1
ATOM 1055 N N . GLU A 1 134 ? -12.013 11.716 5.575 1.00 94.31 134 GLU A N 1
ATOM 1056 C CA . GLU A 1 134 ? -13.078 11.965 6.556 1.00 94.31 134 GLU A CA 1
ATOM 1057 C C . GLU A 1 134 ? -14.461 12.084 5.880 1.00 94.31 134 GLU A C 1
ATOM 1059 O O . GLU A 1 134 ? -15.435 11.422 6.256 1.00 94.31 134 GLU A O 1
ATOM 1064 N N . LYS A 1 135 ? -14.551 12.858 4.789 1.00 95.38 135 LYS A N 1
ATOM 1065 C CA . LYS A 1 135 ? -15.776 12.973 3.975 1.00 95.38 135 LYS A CA 1
ATOM 1066 C C . LYS A 1 135 ? -16.188 11.669 3.296 1.00 95.38 135 LYS A C 1
ATOM 1068 O O . LYS A 1 135 ? -17.357 11.520 2.943 1.00 95.38 135 LYS A O 1
ATOM 1073 N N . LEU A 1 136 ? -15.249 10.764 3.036 1.00 95.81 136 LEU A N 1
ATOM 1074 C CA . LEU A 1 136 ? -15.556 9.432 2.532 1.00 95.81 136 LEU A CA 1
ATOM 1075 C C . LEU A 1 136 ? -16.167 8.594 3.651 1.00 95.81 136 LEU A C 1
ATOM 1077 O O . LEU A 1 136 ? -17.231 8.024 3.425 1.00 95.81 136 LEU A O 1
ATOM 1081 N N . LEU A 1 137 ? -15.548 8.561 4.837 1.00 93.88 137 LEU A N 1
ATOM 1082 C CA . LEU A 1 137 ? -16.022 7.759 5.970 1.00 93.88 137 LEU A CA 1
ATOM 1083 C C . LEU A 1 137 ? -17.445 8.144 6.385 1.00 93.88 137 LEU A C 1
ATOM 1085 O O . LEU A 1 137 ? -18.285 7.269 6.559 1.00 93.88 137 LEU A O 1
ATOM 1089 N N . THR A 1 138 ? -17.753 9.444 6.424 1.00 94.31 138 THR A N 1
ATOM 1090 C CA . THR A 1 138 ? -19.107 9.950 6.741 1.00 94.31 138 THR A CA 1
ATOM 1091 C C . THR A 1 138 ? -20.182 9.552 5.723 1.00 94.31 138 THR A C 1
ATOM 1093 O O . THR A 1 138 ? -21.369 9.628 6.026 1.00 94.31 138 THR A O 1
ATOM 1096 N N . LYS A 1 139 ? -19.792 9.133 4.513 1.00 94.50 139 LYS A N 1
ATOM 1097 C CA . LYS A 1 139 ? -20.698 8.666 3.449 1.00 94.50 139 LYS A CA 1
ATOM 1098 C C . LYS A 1 139 ? -20.736 7.148 3.309 1.00 94.50 139 LYS A C 1
ATOM 1100 O O . LYS A 1 139 ? -21.481 6.648 2.462 1.00 94.50 139 LYS A O 1
ATOM 1105 N N . LEU A 1 140 ? -19.879 6.419 4.025 1.00 92.25 140 LEU A N 1
ATOM 1106 C CA . LEU A 1 140 ? -19.857 4.966 3.946 1.00 92.25 140 LEU A CA 1
ATOM 1107 C C . LEU A 1 140 ? -21.096 4.394 4.627 1.00 92.25 140 LEU A C 1
ATOM 1109 O O . LEU A 1 140 ? -21.447 4.755 5.744 1.00 92.25 140 LEU A O 1
ATOM 1113 N N . GLU A 1 141 ? -21.730 3.458 3.933 1.00 90.19 141 GLU A N 1
ATOM 1114 C CA . GLU A 1 141 ? -22.890 2.722 4.414 1.00 90.19 141 GLU A CA 1
ATOM 1115 C C . GLU A 1 141 ? -22.648 1.222 4.214 1.00 90.19 141 GLU A C 1
ATOM 1117 O O . GLU A 1 141 ? -22.009 0.791 3.241 1.00 90.19 141 GLU A O 1
ATOM 1122 N N . GLY A 1 142 ? -23.204 0.420 5.120 1.00 91.56 142 GLY A N 1
ATOM 1123 C CA . GLY A 1 142 ? -23.118 -1.037 5.084 1.00 91.56 142 GLY A CA 1
ATOM 1124 C C . GLY A 1 142 ? -21.969 -1.623 5.919 1.00 91.56 142 GLY A C 1
ATOM 1125 O O . GLY A 1 142 ? -21.304 -0.905 6.662 1.00 91.56 142 GLY A O 1
ATOM 1126 N N . PRO A 1 143 ? -21.752 -2.946 5.826 1.00 95.06 143 PRO A N 1
ATOM 1127 C CA . PRO A 1 143 ? -20.801 -3.691 6.652 1.00 95.06 143 PRO A CA 1
ATOM 1128 C C . PRO A 1 143 ? -19.346 -3.488 6.192 1.00 95.06 143 PRO A C 1
ATOM 1130 O O . PRO A 1 143 ? -18.727 -4.386 5.620 1.00 95.06 143 PRO A O 1
ATOM 1133 N N . VAL A 1 144 ? -18.803 -2.291 6.419 1.00 96.19 144 VAL A N 1
ATOM 1134 C CA . VAL A 1 144 ? -17.408 -1.941 6.113 1.00 96.19 144 VAL A CA 1
ATOM 1135 C C . VAL A 1 144 ? -16.603 -1.868 7.410 1.00 96.19 144 VAL A C 1
ATOM 1137 O O . VAL A 1 144 ? -16.919 -1.065 8.283 1.00 96.19 144 VAL A O 1
ATOM 1140 N N . LEU A 1 145 ? -15.549 -2.678 7.524 1.00 95.38 145 LEU A N 1
ATOM 1141 C CA . LEU A 1 145 ? -14.552 -2.575 8.590 1.00 95.38 145 LEU A CA 1
ATOM 1142 C C . LEU A 1 145 ? -13.317 -1.852 8.050 1.00 95.38 145 LEU A C 1
ATOM 1144 O O . LEU A 1 145 ? -12.738 -2.272 7.049 1.00 95.38 145 LEU A O 1
ATOM 1148 N N . LEU A 1 146 ? -12.905 -0.779 8.716 1.00 96.06 146 LEU A N 1
ATOM 1149 C CA . LEU A 1 146 ? -11.686 -0.052 8.389 1.00 96.06 146 LEU A CA 1
ATOM 1150 C C . LEU A 1 146 ? -10.597 -0.405 9.403 1.00 96.06 146 LEU A C 1
ATOM 1152 O O . LEU A 1 146 ? -10.800 -0.253 10.603 1.00 96.06 146 LEU A O 1
ATOM 1156 N N . LEU A 1 147 ? -9.446 -0.852 8.911 1.00 97.19 147 LEU A N 1
ATOM 1157 C CA . LEU A 1 147 ? -8.257 -1.122 9.707 1.00 97.19 147 LEU A CA 1
ATOM 1158 C C . LEU A 1 147 ? -7.134 -0.201 9.237 1.00 97.19 147 LEU A C 1
ATOM 1160 O O . LEU A 1 147 ? -6.770 -0.211 8.064 1.00 97.19 147 LEU A O 1
ATOM 1164 N N . GLY A 1 148 ? -6.585 0.586 10.151 1.00 95.75 148 GLY A N 1
ATOM 1165 C CA . GLY A 1 148 ? -5.358 1.344 9.943 1.00 95.75 148 GLY A CA 1
ATOM 1166 C C . GLY A 1 148 ? -4.251 0.736 10.790 1.00 95.75 148 GLY A C 1
ATOM 1167 O O . GLY A 1 148 ? -4.502 0.351 11.928 1.00 95.75 148 GLY A O 1
ATOM 1168 N N . SER A 1 149 ? -3.036 0.639 10.258 1.00 94.00 149 SER A N 1
ATOM 1169 C CA . SER A 1 149 ? -1.859 0.326 11.074 1.00 94.00 149 SER A CA 1
ATOM 1170 C C . SER A 1 149 ? -0.840 1.444 10.975 1.00 94.00 149 SER A C 1
ATOM 1172 O O . SER A 1 149 ? -0.609 1.961 9.880 1.00 94.00 149 SER A O 1
ATOM 1174 N N . ARG A 1 150 ? -0.183 1.721 12.096 1.00 91.38 150 ARG A N 1
ATOM 1175 C CA . ARG A 1 150 ? 0.960 2.622 12.205 1.00 91.38 150 ARG A CA 1
ATOM 1176 C C . ARG A 1 150 ? 2.045 1.970 13.049 1.00 91.38 150 ARG A C 1
ATOM 1178 O O . ARG A 1 150 ? 1.730 1.158 13.918 1.00 91.38 150 ARG A O 1
ATOM 1185 N N . ILE A 1 151 ? 3.294 2.338 12.802 1.00 88.19 151 ILE A N 1
ATOM 1186 C CA . ILE A 1 151 ? 4.391 2.056 13.730 1.00 88.19 151 ILE A CA 1
ATOM 1187 C C . ILE A 1 151 ? 4.562 3.319 14.568 1.00 88.19 151 ILE A C 1
ATOM 1189 O O . ILE A 1 151 ? 4.822 4.381 14.011 1.00 88.19 151 ILE A O 1
ATOM 1193 N N . VAL A 1 152 ? 4.350 3.207 15.877 1.00 84.50 152 VAL A N 1
ATOM 1194 C CA . VAL A 1 152 ? 4.540 4.321 16.812 1.00 84.50 152 VAL A CA 1
ATOM 1195 C C . VAL A 1 152 ? 5.994 4.319 17.260 1.00 84.50 152 VAL A C 1
ATOM 1197 O O . VAL A 1 152 ? 6.477 3.302 17.759 1.00 84.50 152 VAL A O 1
ATOM 1200 N N . ASP A 1 153 ? 6.677 5.440 17.059 1.00 79.44 153 ASP A N 1
ATOM 1201 C CA . ASP A 1 153 ? 8.005 5.677 17.612 1.00 79.44 153 ASP A CA 1
ATOM 1202 C C . ASP A 1 153 ? 7.841 6.423 18.940 1.00 79.44 153 ASP A C 1
ATOM 1204 O O . ASP A 1 153 ? 7.281 7.515 18.967 1.00 79.44 153 ASP A O 1
ATOM 1208 N N . MET A 1 154 ? 8.276 5.813 20.043 1.00 72.69 154 MET A N 1
ATOM 1209 C CA . MET A 1 154 ? 8.089 6.366 21.392 1.00 72.69 154 MET A CA 1
ATOM 1210 C C . MET A 1 154 ? 8.923 7.629 21.643 1.00 72.69 154 MET A C 1
ATOM 1212 O O . MET A 1 154 ? 8.707 8.303 22.645 1.00 72.69 154 MET A O 1
ATOM 1216 N N . ASP A 1 155 ? 9.869 7.933 20.753 1.00 73.12 155 ASP A N 1
ATOM 1217 C CA . ASP A 1 155 ? 10.714 9.123 20.838 1.00 73.12 155 ASP A CA 1
ATOM 1218 C C . ASP A 1 155 ? 10.101 10.341 20.112 1.00 73.12 155 ASP A C 1
ATOM 1220 O O . ASP A 1 155 ? 10.651 11.444 20.182 1.00 73.12 155 ASP A O 1
ATOM 1224 N N . PHE A 1 156 ? 8.968 10.163 19.416 1.00 70.56 156 PHE A N 1
ATOM 1225 C CA . PHE A 1 156 ? 8.289 11.206 18.647 1.00 70.56 156 PHE A CA 1
ATOM 1226 C C . PHE A 1 156 ? 6.809 11.310 19.028 1.00 70.56 156 PHE A C 1
ATOM 1228 O O . PHE A 1 156 ? 5.965 10.597 18.488 1.00 70.56 156 PHE A O 1
ATOM 1235 N N . ASP A 1 157 ? 6.498 12.268 19.900 1.00 71.00 157 ASP A N 1
ATOM 1236 C CA . ASP A 1 157 ? 5.123 12.632 20.239 1.00 71.00 157 ASP A CA 1
ATOM 1237 C C . ASP A 1 157 ? 4.618 13.712 19.268 1.00 71.00 157 ASP A C 1
ATOM 1239 O O . ASP A 1 157 ? 5.081 14.856 19.286 1.00 71.00 157 ASP A O 1
ATOM 1243 N N . ASP A 1 158 ? 3.676 13.346 18.395 1.00 77.69 158 ASP A N 1
ATOM 1244 C CA . ASP A 1 158 ? 2.927 14.290 17.560 1.00 77.69 158 ASP A CA 1
ATOM 1245 C C . ASP A 1 158 ? 1.439 14.231 17.926 1.00 77.69 158 ASP A C 1
ATOM 1247 O O . ASP A 1 158 ? 0.618 13.588 17.263 1.00 77.69 158 ASP A O 1
ATOM 1251 N N . ASP A 1 159 ? 1.118 14.906 19.032 1.00 79.94 159 ASP A N 1
ATOM 1252 C CA . ASP A 1 159 ? -0.216 14.946 19.635 1.00 79.94 159 ASP A CA 1
ATOM 1253 C C . ASP A 1 159 ? -1.310 15.348 18.623 1.00 79.94 159 ASP A C 1
ATOM 1255 O O . ASP A 1 159 ? -2.431 14.839 18.673 1.00 79.94 159 ASP A O 1
ATOM 1259 N N . GLU A 1 160 ? -0.998 16.217 17.648 1.00 82.25 160 GLU A N 1
ATOM 1260 C CA . GLU A 1 160 ? -1.968 16.651 16.634 1.00 82.25 160 GLU A CA 1
ATOM 1261 C C . GLU A 1 160 ? -2.355 15.507 15.681 1.00 82.25 160 GLU A C 1
ATOM 1263 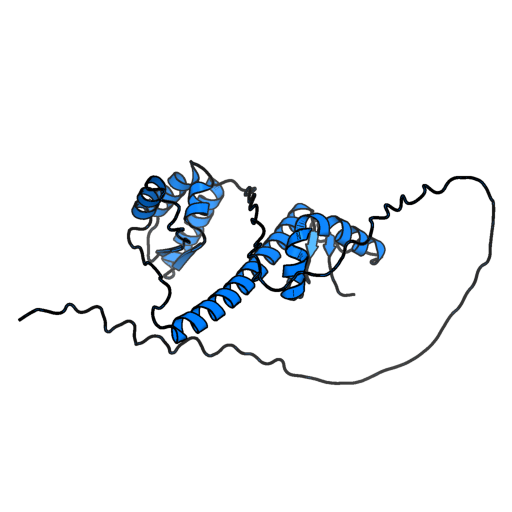O O . GLU A 1 160 ? -3.524 15.392 15.284 1.00 82.25 160 GLU A O 1
ATOM 1268 N N . LEU A 1 161 ? -1.403 14.651 15.289 1.00 81.94 161 LEU A N 1
ATOM 1269 C CA . LEU A 1 161 ? -1.715 13.497 14.435 1.00 81.94 161 LEU A CA 1
ATOM 1270 C C . LEU A 1 161 ? -2.491 12.447 15.207 1.00 81.94 161 LEU A C 1
ATOM 1272 O O . LEU A 1 161 ? -3.380 11.814 14.634 1.00 81.94 161 LEU A O 1
ATOM 1276 N N . ASP A 1 162 ? -2.169 12.274 16.482 1.00 85.50 162 ASP A N 1
ATOM 1277 C CA . ASP A 1 162 ? -2.830 11.318 17.357 1.00 85.50 162 ASP A CA 1
ATOM 1278 C C . ASP A 1 162 ? -4.295 11.693 17.576 1.00 85.50 162 ASP A C 1
ATOM 1280 O O . ASP A 1 162 ? -5.171 10.835 17.427 1.00 85.50 162 ASP A O 1
ATOM 1284 N N . ASP A 1 163 ? -4.588 12.976 17.786 1.00 88.38 163 ASP A N 1
ATOM 1285 C CA . ASP A 1 163 ? -5.958 13.488 17.872 1.00 88.38 163 ASP A CA 1
ATOM 1286 C C . ASP A 1 163 ? -6.742 13.242 16.573 1.00 88.38 163 ASP A C 1
ATOM 1288 O O . ASP A 1 163 ? -7.874 12.743 16.583 1.00 88.38 163 ASP A O 1
ATOM 1292 N N . ARG A 1 164 ? -6.129 13.542 15.421 1.00 88.00 164 ARG A N 1
ATOM 1293 C CA . ARG A 1 164 ? -6.746 13.338 14.099 1.00 88.00 164 ARG A CA 1
ATOM 1294 C C . ARG A 1 164 ? -6.990 11.868 13.786 1.00 88.00 164 ARG A C 1
ATOM 1296 O O . ARG A 1 164 ? -8.033 11.512 13.236 1.00 88.00 164 ARG A O 1
ATOM 1303 N N . LEU A 1 165 ? -6.033 11.006 14.109 1.00 90.69 165 LEU A N 1
ATOM 1304 C CA . LEU A 1 165 ? -6.165 9.568 13.916 1.00 90.69 165 LEU A CA 1
ATOM 1305 C C . LEU A 1 165 ? -7.234 8.998 14.841 1.00 90.69 165 LEU A C 1
ATOM 1307 O O . LEU A 1 165 ? -8.074 8.241 14.366 1.00 90.69 165 LEU A O 1
ATOM 1311 N N . SER A 1 166 ? -7.275 9.421 16.103 1.00 91.00 166 SER A N 1
ATOM 1312 C CA . SER A 1 166 ? -8.289 8.992 17.073 1.00 91.00 166 SER A CA 1
ATOM 1313 C C . SER A 1 166 ? -9.704 9.415 16.666 1.00 91.00 166 SER A C 1
ATOM 1315 O O . SER A 1 166 ? -10.665 8.684 16.910 1.00 91.00 166 SER A O 1
ATOM 1317 N N . ALA A 1 167 ? -9.851 10.555 15.978 1.00 92.06 167 ALA A N 1
ATOM 1318 C CA . ALA A 1 167 ? -11.131 10.989 15.419 1.00 92.06 167 ALA A CA 1
ATOM 1319 C C . ALA A 1 167 ? -11.629 10.084 14.273 1.00 92.06 167 ALA A C 1
ATOM 1321 O O . ALA A 1 167 ? -12.830 9.830 14.162 1.00 92.06 167 ALA A O 1
ATOM 1322 N N . LEU A 1 168 ? -10.723 9.582 13.422 1.00 93.25 168 LEU A N 1
ATOM 1323 C CA . LEU A 1 168 ? -11.063 8.686 12.305 1.00 93.25 168 LEU A CA 1
ATOM 1324 C C . LEU A 1 168 ? -11.117 7.204 12.710 1.00 93.25 168 LEU A C 1
ATOM 1326 O O . LEU A 1 168 ? -11.854 6.426 12.100 1.00 93.25 168 LEU A O 1
ATOM 1330 N N . PHE A 1 169 ? -10.345 6.817 13.725 1.00 94.12 169 PHE A N 1
ATOM 1331 C CA . PHE A 1 169 ? -10.176 5.457 14.231 1.00 94.12 169 PHE A CA 1
ATOM 1332 C C . PHE A 1 169 ? -10.429 5.432 15.746 1.00 94.12 169 PHE A C 1
ATOM 1334 O O . PHE A 1 169 ? -9.485 5.433 16.533 1.00 94.12 169 PHE A O 1
ATOM 1341 N N . PRO A 1 170 ? -11.701 5.358 16.179 1.00 92.56 170 PRO A N 1
ATOM 1342 C CA . PRO A 1 170 ? -12.054 5.422 17.601 1.00 92.56 170 PRO A CA 1
ATOM 1343 C C . PRO A 1 170 ? -11.538 4.243 18.435 1.00 92.56 170 PRO A C 1
ATOM 1345 O O . PRO A 1 170 ? -11.492 4.316 19.661 1.00 92.56 170 PRO A O 1
ATOM 1348 N N . TYR A 1 171 ? -11.206 3.130 17.778 1.00 94.50 171 TYR A N 1
ATOM 1349 C CA . TYR A 1 171 ? -10.703 1.920 18.413 1.00 94.50 171 TYR A CA 1
ATOM 1350 C C . TYR A 1 171 ? -9.236 1.725 18.032 1.00 94.50 171 TYR A C 1
ATOM 1352 O O . TYR A 1 171 ? -8.937 1.408 16.880 1.00 94.50 171 TYR A O 1
ATOM 1360 N N . SER A 1 172 ? -8.342 1.882 19.010 1.00 92.81 172 SER A N 1
ATOM 1361 C CA . SER A 1 172 ? -6.919 1.561 18.875 1.00 92.81 172 SER A CA 1
ATOM 1362 C C . SER A 1 172 ? -6.591 0.260 19.603 1.00 92.81 172 SER A C 1
ATOM 1364 O O . SER A 1 172 ? -7.149 -0.030 20.663 1.00 92.81 172 SER A O 1
ATOM 1366 N N . ILE A 1 173 ? -5.683 -0.523 19.024 1.00 93.75 173 ILE A N 1
ATOM 1367 C CA . ILE A 1 173 ? -5.114 -1.724 19.636 1.00 93.75 173 ILE A CA 1
ATOM 1368 C C . ILE A 1 173 ? -3.600 -1.579 19.579 1.00 93.75 173 ILE A C 1
ATOM 1370 O O . ILE A 1 173 ? -3.017 -1.574 18.495 1.00 93.75 173 ILE A O 1
ATOM 1374 N N . ASP A 1 174 ? -2.975 -1.523 20.749 1.00 91.75 174 ASP A N 1
ATOM 1375 C CA . ASP A 1 174 ? -1.525 -1.425 20.852 1.00 91.75 174 ASP A CA 1
ATOM 1376 C C . ASP A 1 174 ? -0.914 -2.826 20.882 1.00 91.75 174 ASP A C 1
ATOM 1378 O O . ASP A 1 174 ? -1.194 -3.631 21.775 1.00 91.75 174 ASP A O 1
ATOM 1382 N N . ILE A 1 175 ? -0.056 -3.118 19.906 1.00 90.69 175 ILE A N 1
ATOM 1383 C CA . ILE A 1 175 ? 0.699 -4.370 19.850 1.00 90.69 175 ILE A CA 1
ATOM 1384 C C . ILE A 1 175 ? 2.083 -4.101 20.427 1.00 90.69 175 ILE A C 1
ATOM 1386 O O . ILE A 1 175 ? 2.868 -3.349 19.852 1.00 90.69 175 ILE A O 1
ATOM 1390 N N . LYS A 1 176 ? 2.377 -4.725 21.569 1.00 89.56 176 LYS A N 1
ATOM 1391 C CA . LYS A 1 176 ? 3.671 -4.618 22.249 1.00 89.56 176 LYS A CA 1
ATOM 1392 C C . LYS A 1 176 ? 4.458 -5.926 22.126 1.00 89.56 176 LYS A C 1
ATOM 1394 O O . LYS A 1 176 ? 3.840 -6.988 22.007 1.00 89.56 176 LYS A O 1
ATOM 1399 N N . PRO A 1 177 ? 5.799 -5.870 22.170 1.00 90.38 177 PRO A N 1
ATOM 1400 C CA . PRO A 1 177 ? 6.624 -7.069 22.235 1.00 90.38 177 PRO A CA 1
ATOM 1401 C C . PRO A 1 177 ? 6.227 -7.966 23.425 1.00 90.38 177 PRO A C 1
ATOM 1403 O O . PRO A 1 177 ? 5.901 -7.437 24.492 1.00 90.38 177 PRO A O 1
ATOM 1406 N N . PRO A 1 178 ? 6.269 -9.304 23.290 1.00 92.62 178 PRO A N 1
ATOM 1407 C CA . PRO A 1 178 ? 6.055 -10.213 24.416 1.00 92.62 178 PRO A CA 1
ATOM 1408 C C . PRO A 1 178 ? 7.103 -10.027 25.527 1.00 92.62 178 PRO A C 1
ATOM 1410 O O . PRO A 1 178 ? 8.288 -9.894 25.238 1.00 92.62 178 PRO A O 1
ATOM 1413 N N . GLU A 1 179 ? 6.692 -10.104 26.798 1.00 92.19 179 GLU A N 1
ATOM 1414 C CA . GLU A 1 179 ? 7.613 -9.987 27.949 1.00 92.19 179 GLU A CA 1
ATOM 1415 C C . GLU A 1 179 ? 8.464 -11.249 28.175 1.00 92.19 179 GLU A C 1
ATOM 1417 O O . GLU A 1 179 ? 9.575 -11.184 28.697 1.00 92.19 179 GLU A O 1
ATOM 1422 N N . ASN A 1 180 ? 7.947 -12.421 27.799 1.00 94.06 180 ASN A N 1
ATOM 1423 C CA . ASN A 1 180 ? 8.661 -13.686 27.943 1.00 94.06 180 ASN A CA 1
ATOM 1424 C C . ASN A 1 180 ? 9.804 -13.776 26.923 1.00 94.06 180 ASN A C 1
ATOM 1426 O O . ASN A 1 180 ? 9.557 -13.740 25.720 1.00 94.06 180 ASN A O 1
ATOM 1430 N N . GLU A 1 181 ? 11.029 -13.986 27.400 1.00 92.12 181 GLU A N 1
ATOM 1431 C CA . GLU A 1 181 ? 12.246 -13.976 26.581 1.00 92.12 181 GLU A CA 1
ATOM 1432 C C . GLU A 1 181 ? 12.223 -14.983 25.416 1.00 92.12 181 GLU A C 1
ATOM 1434 O O . GLU A 1 181 ? 12.542 -14.629 24.282 1.00 92.12 181 GLU A O 1
ATOM 1439 N N . ASN A 1 182 ? 11.759 -16.216 25.641 1.00 89.06 182 ASN A N 1
ATOM 1440 C CA . ASN A 1 182 ? 11.665 -17.217 24.572 1.00 89.06 182 ASN A CA 1
ATOM 1441 C C . ASN A 1 182 ? 10.634 -16.808 23.509 1.00 89.06 182 ASN A C 1
ATOM 1443 O O . ASN A 1 182 ? 10.861 -16.987 22.310 1.00 89.06 182 ASN A O 1
ATOM 1447 N N . CYS A 1 183 ? 9.507 -16.238 23.946 1.00 92.00 183 CYS A N 1
ATOM 1448 C CA . CYS A 1 183 ? 8.480 -15.726 23.040 1.00 92.00 183 CYS A CA 1
ATOM 1449 C C . CYS A 1 183 ? 9.003 -14.517 22.256 1.00 92.00 183 CYS A C 1
ATOM 1451 O O . CYS A 1 183 ? 8.787 -14.444 21.049 1.00 92.00 183 CYS A O 1
ATOM 1453 N N . LEU A 1 184 ? 9.744 -13.620 22.912 1.00 93.81 184 LEU A N 1
ATOM 1454 C CA . LEU A 1 184 ? 10.346 -12.433 22.312 1.00 93.81 184 LEU A CA 1
ATOM 1455 C C . LEU A 1 184 ? 11.335 -12.794 21.199 1.00 93.81 184 LEU A C 1
ATOM 1457 O O . LEU A 1 184 ? 11.283 -12.201 20.125 1.00 93.81 184 LEU A O 1
ATOM 1461 N N . VAL A 1 185 ? 12.194 -13.797 21.414 1.00 94.06 185 VAL A N 1
ATOM 1462 C CA . VAL A 1 185 ? 13.129 -14.279 20.381 1.00 94.06 185 VAL A CA 1
ATOM 1463 C C . VAL A 1 185 ? 12.369 -14.782 19.153 1.00 94.06 185 VAL A C 1
ATOM 1465 O O . VAL A 1 185 ? 12.679 -14.381 18.031 1.00 94.06 185 VAL A O 1
ATOM 1468 N N . SER A 1 186 ? 11.345 -15.621 19.352 1.00 94.25 186 SER A N 1
ATOM 1469 C CA . SER A 1 186 ? 10.537 -16.135 18.238 1.00 94.25 186 SER A CA 1
ATOM 1470 C C . SER A 1 186 ? 9.758 -15.032 17.513 1.00 94.25 186 SER A C 1
ATOM 1472 O O . SER A 1 186 ? 9.716 -15.023 16.286 1.00 94.25 186 SER A O 1
ATOM 1474 N N . TRP A 1 187 ? 9.210 -14.071 18.261 1.00 94.25 187 TRP A N 1
ATOM 1475 C CA . TRP A 1 187 ? 8.479 -12.924 17.731 1.00 94.25 187 TRP A CA 1
ATOM 1476 C C . TRP A 1 187 ? 9.382 -12.027 16.883 1.00 94.25 187 TRP A C 1
ATOM 1478 O O . TRP A 1 187 ? 9.021 -11.701 15.757 1.00 94.25 187 TRP A O 1
ATOM 1488 N N . ASN A 1 188 ? 10.586 -11.707 17.368 1.00 93.75 188 ASN A N 1
ATOM 1489 C CA . ASN A 1 188 ? 11.571 -10.928 16.615 1.00 93.75 188 ASN A CA 1
ATOM 1490 C C . ASN A 1 188 ? 11.988 -11.634 15.320 1.00 93.75 188 ASN A C 1
ATOM 1492 O O . ASN A 1 188 ? 12.032 -11.000 14.269 1.00 93.75 188 ASN A O 1
ATOM 1496 N N . SER A 1 189 ? 12.259 -12.943 15.380 1.00 94.50 189 SER A N 1
ATOM 1497 C CA . SER A 1 189 ? 12.638 -13.719 14.192 1.00 94.50 189 SER A CA 1
ATOM 1498 C C . SER A 1 189 ? 11.529 -13.718 13.138 1.00 94.50 189 SER A C 1
ATOM 1500 O O . SER A 1 189 ? 11.804 -13.494 11.962 1.00 94.50 189 SER A O 1
ATOM 1502 N N . GLN A 1 190 ? 10.276 -13.936 13.552 1.00 95.00 190 GLN A N 1
ATOM 1503 C CA . GLN A 1 190 ? 9.122 -13.904 12.648 1.00 95.00 190 GLN A CA 1
ATOM 1504 C C . GLN A 1 190 ? 8.914 -12.510 12.054 1.00 95.00 190 GLN A C 1
ATOM 1506 O O . GLN A 1 190 ? 8.756 -12.376 10.844 1.00 95.00 190 GLN A O 1
ATOM 1511 N N . LEU A 1 191 ? 8.987 -11.466 12.883 1.00 92.44 191 LEU A N 1
ATOM 1512 C CA . LEU A 1 191 ? 8.839 -10.083 12.440 1.00 92.44 191 LEU A CA 1
ATOM 1513 C C . LEU A 1 191 ? 9.915 -9.696 11.415 1.00 92.44 191 LEU A C 1
ATOM 1515 O O . LEU A 1 191 ? 9.620 -9.014 10.434 1.00 92.44 191 LEU A O 1
ATOM 1519 N N . GLU A 1 192 ? 11.158 -10.139 11.614 1.00 93.94 192 GLU A N 1
ATOM 1520 C CA . GLU A 1 192 ? 12.252 -9.879 10.679 1.00 93.94 192 GLU A CA 1
ATOM 1521 C C . GLU A 1 192 ? 12.034 -10.581 9.327 1.00 93.94 192 GLU A C 1
ATOM 1523 O O . GLU A 1 192 ? 12.268 -9.984 8.270 1.00 93.94 192 GLU A O 1
ATOM 1528 N N . GLU A 1 193 ? 11.574 -11.834 9.335 1.00 94.31 193 GLU A N 1
ATOM 1529 C CA . GLU A 1 193 ? 11.234 -12.577 8.116 1.00 94.31 193 GLU A CA 1
ATOM 1530 C C . GLU A 1 193 ? 10.060 -11.936 7.366 1.00 94.31 193 GLU A C 1
ATOM 1532 O O . GLU A 1 193 ? 10.166 -11.668 6.164 1.00 94.31 193 GLU A O 1
ATOM 1537 N N . ASP A 1 194 ? 8.983 -11.602 8.076 1.00 93.75 194 ASP A N 1
ATOM 1538 C CA . ASP A 1 194 ? 7.808 -10.945 7.503 1.00 93.75 194 ASP A CA 1
ATOM 1539 C C . ASP A 1 194 ? 8.165 -9.574 6.917 1.00 93.75 194 ASP A C 1
ATOM 1541 O O . ASP A 1 194 ? 7.731 -9.224 5.814 1.00 93.75 194 ASP A O 1
ATOM 1545 N N . MET A 1 195 ? 9.028 -8.813 7.599 1.00 90.88 195 MET A N 1
ATOM 1546 C CA . MET A 1 195 ? 9.524 -7.535 7.097 1.00 90.88 195 MET A CA 1
ATOM 1547 C C . MET A 1 195 ? 10.311 -7.703 5.792 1.00 90.88 195 MET A C 1
ATOM 1549 O O . MET A 1 195 ? 10.130 -6.904 4.871 1.00 90.88 195 MET A O 1
ATOM 1553 N N . LYS A 1 196 ? 11.136 -8.750 5.657 1.00 92.06 196 LYS A N 1
ATOM 1554 C CA . LYS A 1 196 ? 11.851 -9.047 4.400 1.00 92.06 196 LYS A CA 1
ATOM 1555 C C . LYS A 1 196 ? 10.885 -9.377 3.264 1.00 92.06 196 LYS A C 1
ATOM 1557 O O . LYS A 1 196 ? 11.089 -8.913 2.142 1.00 92.06 196 LYS A O 1
ATOM 1562 N N . ILE A 1 197 ? 9.825 -10.139 3.536 1.00 92.50 197 ILE A N 1
ATOM 1563 C CA . ILE A 1 197 ? 8.798 -10.477 2.537 1.00 92.50 197 ILE A CA 1
ATOM 1564 C C . ILE A 1 197 ? 8.036 -9.222 2.095 1.00 92.50 197 ILE A C 1
ATOM 1566 O O . ILE A 1 197 ? 7.804 -9.027 0.899 1.00 92.50 197 ILE A O 1
ATOM 1570 N N . ILE A 1 198 ? 7.683 -8.349 3.041 1.00 91.44 198 ILE A N 1
ATOM 1571 C CA . ILE A 1 198 ? 7.037 -7.065 2.755 1.00 91.44 198 ILE A CA 1
ATOM 1572 C C . ILE A 1 198 ? 7.943 -6.183 1.889 1.00 91.44 198 ILE A C 1
ATOM 1574 O O . ILE A 1 198 ? 7.511 -5.711 0.841 1.00 91.44 198 ILE A O 1
ATOM 1578 N N . GLN A 1 199 ? 9.208 -6.011 2.276 1.00 92.31 199 GLN A N 1
ATOM 1579 C CA . GLN A 1 199 ? 10.167 -5.209 1.512 1.00 92.31 199 GLN A CA 1
ATOM 1580 C C . GLN A 1 199 ? 10.393 -5.773 0.106 1.00 92.31 199 GLN A C 1
ATOM 1582 O O . GLN A 1 199 ? 10.479 -5.017 -0.85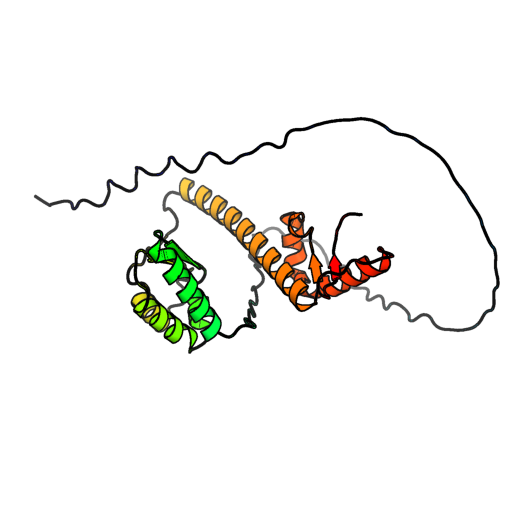8 1.00 92.31 199 GLN A O 1
ATOM 1587 N N . PHE A 1 200 ? 10.440 -7.098 -0.041 1.00 93.75 200 PHE A N 1
ATOM 1588 C CA . PHE A 1 200 ? 10.516 -7.752 -1.344 1.00 93.75 200 PHE A CA 1
ATOM 1589 C C . PHE A 1 200 ? 9.334 -7.376 -2.249 1.00 93.75 200 PHE A C 1
ATOM 1591 O O . PHE A 1 200 ? 9.532 -7.053 -3.423 1.00 93.75 200 PHE A O 1
ATOM 1598 N N . GLN A 1 201 ? 8.112 -7.386 -1.712 1.00 93.06 201 GLN A N 1
ATOM 1599 C CA . GLN A 1 201 ? 6.914 -6.993 -2.457 1.00 93.06 201 GLN A CA 1
ATOM 1600 C C . GLN A 1 201 ? 6.929 -5.505 -2.814 1.00 93.06 201 GLN A C 1
ATOM 1602 O O . GLN A 1 201 ? 6.642 -5.165 -3.961 1.00 93.06 201 GLN A O 1
ATOM 1607 N N . ASP A 1 202 ? 7.312 -4.638 -1.875 1.00 92.38 202 ASP A N 1
ATOM 1608 C CA . ASP A 1 202 ? 7.413 -3.193 -2.097 1.00 92.38 202 ASP A CA 1
ATOM 1609 C C . ASP A 1 202 ? 8.432 -2.871 -3.199 1.00 92.38 202 ASP A C 1
ATOM 1611 O O . ASP A 1 202 ? 8.119 -2.144 -4.141 1.00 92.38 202 ASP A O 1
ATOM 1615 N N . ASN A 1 203 ? 9.614 -3.489 -3.149 1.00 94.62 203 ASN A N 1
ATOM 1616 C CA . ASN A 1 203 ? 10.642 -3.339 -4.179 1.00 94.62 203 ASN A CA 1
ATOM 1617 C C . ASN A 1 203 ? 10.144 -3.819 -5.547 1.00 94.62 203 ASN A C 1
ATOM 1619 O O . ASN A 1 203 ? 10.370 -3.160 -6.559 1.00 94.62 203 ASN A O 1
ATOM 1623 N N . ARG A 1 204 ? 9.418 -4.942 -5.598 1.00 94.00 204 ARG A N 1
ATOM 1624 C CA . ARG A 1 204 ? 8.846 -5.451 -6.852 1.00 94.00 204 ARG A CA 1
ATOM 1625 C C . ARG A 1 204 ? 7.770 -4.522 -7.418 1.00 94.00 204 ARG A C 1
ATOM 1627 O O . ARG A 1 204 ? 7.714 -4.318 -8.632 1.00 94.00 204 ARG A O 1
ATOM 1634 N N . ASN A 1 205 ? 6.932 -3.947 -6.558 1.00 92.75 205 ASN A N 1
ATOM 1635 C CA . ASN A 1 205 ? 5.940 -2.951 -6.957 1.00 92.75 205 ASN A CA 1
ATOM 1636 C C . ASN A 1 205 ? 6.624 -1.692 -7.501 1.00 92.75 205 ASN A C 1
ATOM 1638 O O . ASN A 1 205 ? 6.217 -1.194 -8.545 1.00 92.75 205 ASN A O 1
ATOM 1642 N N . HIS A 1 206 ? 7.702 -1.238 -6.859 1.00 93.25 206 HIS A N 1
ATOM 1643 C CA . HIS A 1 206 ? 8.454 -0.074 -7.315 1.00 93.25 206 HIS A CA 1
ATOM 1644 C C . HIS A 1 206 ? 9.151 -0.317 -8.662 1.00 93.25 206 HIS A C 1
ATOM 1646 O O . HIS A 1 206 ? 9.069 0.520 -9.554 1.00 93.25 206 HIS A O 1
ATOM 1652 N N . ILE A 1 207 ? 9.732 -1.504 -8.878 1.00 92.94 207 ILE A N 1
ATOM 1653 C CA . ILE A 1 207 ? 10.236 -1.893 -10.206 1.00 92.94 207 ILE A CA 1
ATOM 1654 C C . ILE A 1 207 ? 9.108 -1.845 -11.246 1.00 92.94 207 ILE A C 1
ATOM 1656 O O . ILE A 1 207 ? 9.300 -1.339 -12.347 1.00 92.94 207 ILE A O 1
ATOM 1660 N N . THR A 1 208 ? 7.921 -2.351 -10.904 1.00 92.50 208 THR A N 1
ATOM 1661 C CA . THR A 1 208 ? 6.762 -2.326 -11.811 1.00 92.50 208 THR A CA 1
ATOM 1662 C C . THR A 1 208 ? 6.355 -0.895 -12.173 1.00 92.50 208 THR A C 1
ATOM 1664 O O . THR A 1 208 ? 6.070 -0.624 -13.337 1.00 92.50 208 THR A O 1
ATOM 1667 N N . GLU A 1 209 ? 6.341 0.012 -11.195 1.00 91.31 209 GLU A N 1
ATOM 1668 C CA . GLU A 1 209 ? 6.042 1.437 -11.376 1.00 91.31 209 GLU A CA 1
ATOM 1669 C C . GLU A 1 209 ? 7.060 2.104 -12.306 1.00 91.31 209 GLU A C 1
ATOM 1671 O O . GLU A 1 209 ? 6.673 2.630 -13.348 1.00 91.31 209 GLU A O 1
ATOM 1676 N N . VAL A 1 210 ? 8.354 1.975 -12.002 1.00 92.25 210 VAL A N 1
ATOM 1677 C CA . VAL A 1 210 ? 9.438 2.559 -12.805 1.00 92.25 210 VAL A CA 1
ATOM 1678 C C . VAL A 1 210 ? 9.421 2.036 -14.244 1.00 92.25 210 VAL A C 1
ATOM 1680 O O . VAL A 1 210 ? 9.594 2.805 -15.190 1.00 92.25 210 VAL A O 1
ATOM 1683 N N . LEU A 1 211 ? 9.165 0.742 -14.451 1.00 91.81 211 LEU A N 1
ATOM 1684 C CA . LEU A 1 211 ? 9.000 0.191 -15.798 1.00 91.81 211 LEU A CA 1
ATOM 1685 C C . LEU A 1 211 ? 7.785 0.803 -16.507 1.00 91.81 211 LEU A C 1
ATOM 1687 O O . LEU A 1 211 ? 7.894 1.225 -17.658 1.00 91.81 211 LEU A O 1
ATOM 1691 N N . ALA A 1 212 ? 6.642 0.892 -15.826 1.00 90.12 212 ALA A N 1
ATOM 1692 C CA . ALA A 1 212 ? 5.417 1.420 -16.411 1.00 90.12 212 ALA A CA 1
ATOM 1693 C C . ALA A 1 212 ? 5.532 2.901 -16.807 1.00 90.12 212 ALA A C 1
ATOM 1695 O O . ALA A 1 212 ? 4.952 3.272 -17.829 1.00 90.12 212 ALA A O 1
ATOM 1696 N N . GLU A 1 213 ? 6.269 3.704 -16.032 1.00 90.50 213 GLU A N 1
ATOM 1697 C CA . GLU A 1 213 ? 6.585 5.114 -16.312 1.00 90.50 213 GLU A CA 1
ATOM 1698 C C . GLU A 1 213 ? 7.502 5.298 -17.527 1.00 90.50 213 GLU A C 1
ATOM 1700 O O . GLU A 1 213 ? 7.468 6.342 -18.171 1.00 90.50 213 GLU A O 1
ATOM 1705 N N . ASN A 1 214 ? 8.287 4.273 -17.866 1.00 91.31 214 ASN A N 1
ATOM 1706 C CA . ASN A 1 214 ? 9.197 4.267 -19.011 1.00 91.31 214 ASN A CA 1
ATOM 1707 C C . ASN A 1 214 ? 8.638 3.486 -20.217 1.00 91.31 214 ASN A C 1
ATOM 1709 O O . ASN A 1 214 ? 9.399 3.087 -21.095 1.00 91.31 214 ASN A O 1
ATOM 1713 N N . ASP A 1 215 ? 7.321 3.246 -20.261 1.00 92.38 215 ASP A N 1
ATOM 1714 C CA . ASP A 1 215 ? 6.640 2.471 -21.310 1.00 92.38 215 ASP A CA 1
ATOM 1715 C C . ASP A 1 215 ? 7.207 1.052 -21.503 1.00 92.38 215 ASP A C 1
ATOM 1717 O O . ASP A 1 215 ? 7.270 0.513 -22.610 1.00 92.38 215 ASP A O 1
ATOM 1721 N N . LEU A 1 216 ? 7.584 0.415 -20.393 1.00 92.81 216 LEU A N 1
ATOM 1722 C CA . LEU A 1 216 ? 8.070 -0.960 -20.344 1.00 92.81 216 LEU A CA 1
ATOM 1723 C C . LEU A 1 216 ? 7.077 -1.868 -19.619 1.00 92.81 216 LEU A C 1
ATOM 1725 O O . LEU A 1 216 ? 6.435 -1.482 -18.641 1.00 92.81 216 LEU A O 1
ATOM 1729 N N . GLU A 1 217 ? 6.978 -3.111 -20.081 1.00 92.19 217 GLU A N 1
ATOM 1730 C CA . GLU A 1 217 ? 6.218 -4.174 -19.421 1.00 92.19 217 GLU A CA 1
ATOM 1731 C C . GLU A 1 217 ? 7.120 -5.400 -19.257 1.00 92.19 217 GLU A C 1
ATOM 1733 O O . GLU A 1 217 ? 7.622 -5.930 -20.241 1.00 92.19 217 GLU A O 1
ATOM 1738 N N . CYS A 1 218 ? 7.343 -5.867 -18.027 1.00 91.44 218 CYS A N 1
ATOM 1739 C CA . CYS A 1 218 ? 8.143 -7.068 -17.772 1.00 91.44 218 CYS A CA 1
ATOM 1740 C C . CYS A 1 218 ? 7.240 -8.234 -17.366 1.00 91.44 218 CYS A C 1
ATOM 1742 O O . CYS A 1 218 ? 6.679 -8.240 -16.269 1.00 91.44 218 CYS A O 1
ATOM 1744 N N . LEU A 1 219 ? 7.117 -9.238 -18.238 1.00 88.38 219 LEU A N 1
ATOM 1745 C CA . LEU A 1 219 ? 6.252 -10.402 -17.994 1.00 88.38 219 LEU A CA 1
ATOM 1746 C C . LEU A 1 219 ? 6.847 -11.363 -16.958 1.00 88.38 219 LEU A C 1
ATOM 1748 O O . LEU A 1 219 ? 6.120 -12.019 -16.213 1.00 88.38 219 LEU A O 1
ATOM 1752 N N . ASP A 1 220 ? 8.175 -11.412 -16.885 1.00 89.69 220 ASP A N 1
ATOM 1753 C CA . ASP A 1 220 ? 8.912 -12.336 -16.027 1.00 89.69 220 ASP A CA 1
ATOM 1754 C C . ASP A 1 220 ? 9.305 -11.713 -14.679 1.00 89.69 220 ASP A C 1
ATOM 1756 O O . ASP A 1 220 ? 10.023 -12.341 -13.901 1.00 89.69 220 ASP A O 1
ATOM 1760 N N . LEU A 1 221 ? 8.820 -10.510 -14.342 1.00 90.06 221 LEU A N 1
ATOM 1761 C CA . LEU A 1 221 ? 9.172 -9.839 -13.082 1.00 90.06 221 LEU A CA 1
ATOM 1762 C C . LEU A 1 221 ? 8.800 -10.682 -11.852 1.00 90.06 221 LEU A C 1
ATOM 1764 O O . LEU A 1 221 ? 9.488 -10.664 -10.833 1.00 90.06 221 LEU A O 1
ATOM 1768 N N . GLY A 1 222 ? 7.731 -11.477 -11.962 1.00 89.25 222 GLY A N 1
ATOM 1769 C CA . GLY A 1 222 ? 7.320 -12.417 -10.922 1.00 89.25 222 GLY A CA 1
ATOM 1770 C C . GLY A 1 222 ? 8.292 -13.575 -10.677 1.00 89.25 222 GLY A C 1
ATOM 1771 O O . GLY A 1 222 ? 8.164 -14.241 -9.655 1.00 89.25 222 GLY A O 1
ATOM 1772 N N . SER A 1 223 ? 9.246 -13.809 -11.583 1.00 90.75 223 SER A N 1
ATOM 1773 C CA . SER A 1 223 ? 10.245 -14.879 -11.478 1.00 90.75 223 SER A CA 1
ATOM 1774 C C . SER A 1 223 ? 11.535 -14.465 -10.762 1.00 90.75 22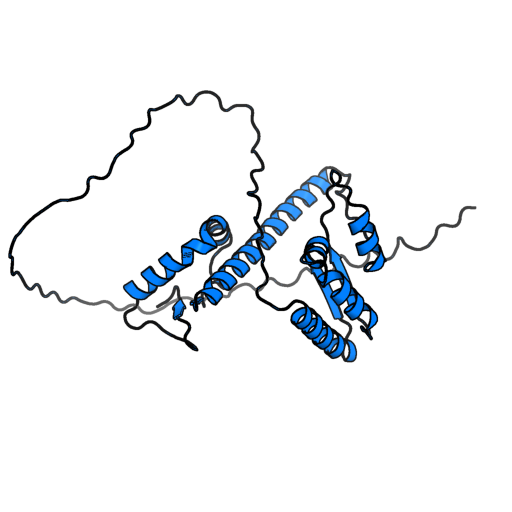3 SER A C 1
ATOM 1776 O O . SER A 1 223 ? 12.325 -15.338 -10.402 1.00 90.75 223 SER A O 1
ATOM 1778 N N . ILE A 1 224 ? 11.747 -13.164 -10.520 1.00 90.62 224 ILE A N 1
ATOM 1779 C CA . ILE A 1 224 ? 12.925 -12.669 -9.798 1.00 90.62 224 ILE A CA 1
ATOM 1780 C C . ILE A 1 224 ? 12.825 -13.089 -8.329 1.00 90.62 224 ILE A C 1
ATOM 1782 O O . ILE A 1 224 ? 11.804 -12.873 -7.669 1.00 90.62 224 ILE A O 1
ATOM 1786 N N . CYS A 1 225 ? 13.885 -13.716 -7.819 1.00 92.56 225 CYS A N 1
ATOM 1787 C CA . CYS A 1 225 ? 13.901 -14.238 -6.460 1.00 92.56 225 CYS A CA 1
ATOM 1788 C C . CYS A 1 225 ? 14.086 -13.132 -5.407 1.00 92.56 225 CYS A C 1
ATOM 1790 O O . CYS A 1 225 ? 14.449 -11.995 -5.717 1.00 92.56 225 CYS A O 1
ATOM 1792 N N . LEU A 1 226 ? 13.854 -13.479 -4.135 1.00 92.25 226 LEU A N 1
ATOM 1793 C CA . LEU A 1 226 ? 13.919 -12.523 -3.029 1.00 92.25 226 LEU A CA 1
ATOM 1794 C C . LEU A 1 226 ? 15.280 -11.830 -2.926 1.00 92.25 226 LEU A C 1
ATOM 1796 O O . LEU A 1 226 ? 15.325 -10.605 -2.843 1.00 92.25 226 LEU A O 1
ATOM 1800 N N . SER A 1 227 ? 16.381 -12.585 -2.965 1.00 92.75 227 SER A N 1
ATOM 1801 C CA . SER A 1 227 ? 17.727 -12.015 -2.834 1.00 92.75 227 SER A CA 1
ATOM 1802 C C . SER A 1 227 ? 18.051 -11.030 -3.951 1.00 92.75 227 SER A C 1
ATOM 1804 O O . SER A 1 227 ? 18.609 -9.967 -3.681 1.00 92.75 227 SER A O 1
ATOM 1806 N N . ASP A 1 228 ? 17.660 -11.353 -5.183 1.00 92.81 228 ASP A N 1
ATOM 1807 C CA . ASP A 1 228 ? 17.953 -10.524 -6.350 1.00 92.81 228 ASP A CA 1
ATOM 1808 C C . ASP A 1 228 ? 17.147 -9.228 -6.308 1.00 92.81 228 ASP A C 1
ATOM 1810 O O . ASP A 1 228 ? 17.719 -8.152 -6.453 1.00 92.81 228 ASP A O 1
ATOM 1814 N N . THR A 1 229 ? 15.846 -9.294 -6.010 1.00 93.56 229 THR A N 1
ATOM 1815 C CA . THR A 1 229 ? 15.013 -8.090 -5.855 1.00 93.56 229 THR A CA 1
ATOM 1816 C C . THR A 1 229 ? 15.515 -7.200 -4.718 1.00 93.56 229 THR A C 1
ATOM 1818 O O . THR A 1 229 ? 15.551 -5.978 -4.861 1.00 93.56 229 THR A O 1
ATOM 1821 N N . MET A 1 230 ? 15.960 -7.785 -3.600 1.00 92.38 230 MET A N 1
ATOM 1822 C CA . MET A 1 230 ? 16.574 -7.013 -2.515 1.00 92.38 230 MET A CA 1
ATOM 1823 C C . MET A 1 230 ? 17.902 -6.372 -2.941 1.00 92.38 230 MET A C 1
ATOM 1825 O O . MET A 1 230 ? 18.164 -5.227 -2.578 1.00 92.38 230 MET A O 1
ATOM 1829 N N . GLY A 1 231 ? 18.722 -7.056 -3.743 1.00 92.00 231 GLY A N 1
ATOM 1830 C CA . GLY A 1 231 ? 19.936 -6.491 -4.341 1.00 92.00 231 GLY A CA 1
ATOM 1831 C C . GLY A 1 231 ? 19.647 -5.340 -5.309 1.00 92.00 231 GLY A C 1
ATOM 1832 O O . GLY A 1 231 ? 20.326 -4.314 -5.268 1.00 92.00 231 GLY A O 1
ATOM 1833 N N . LEU A 1 232 ? 18.601 -5.483 -6.126 1.00 90.50 232 LEU A N 1
ATOM 1834 C CA . LEU A 1 232 ? 18.148 -4.472 -7.082 1.00 90.50 232 LEU A CA 1
ATOM 1835 C C . LEU A 1 232 ? 17.544 -3.237 -6.418 1.00 90.50 232 LEU A C 1
ATOM 1837 O O . LEU A 1 232 ? 17.552 -2.183 -7.042 1.00 90.50 232 LEU A O 1
ATOM 1841 N N . SER A 1 233 ? 17.075 -3.334 -5.169 1.00 92.31 233 SER A N 1
ATOM 1842 C CA . SER A 1 233 ? 16.403 -2.236 -4.454 1.00 92.31 233 SER A CA 1
ATOM 1843 C C . SER A 1 233 ? 17.151 -0.897 -4.475 1.00 92.31 233 SER A C 1
ATOM 1845 O O . SER A 1 233 ? 16.528 0.159 -4.458 1.00 92.31 233 SER A O 1
ATOM 1847 N N . LYS A 1 234 ? 18.486 -0.934 -4.554 1.00 92.00 234 LYS A N 1
ATOM 1848 C CA . LYS A 1 234 ? 19.361 0.249 -4.569 1.00 92.00 234 LYS A CA 1
ATOM 1849 C C . LYS A 1 234 ? 19.520 0.899 -5.943 1.00 92.00 234 LYS A C 1
ATOM 1851 O O . LYS A 1 234 ? 20.120 1.963 -6.014 1.00 92.00 234 LYS A O 1
ATOM 1856 N N . TYR A 1 235 ? 19.056 0.229 -6.993 1.00 92.62 235 TYR A N 1
ATOM 1857 C CA . TYR A 1 235 ? 19.323 0.570 -8.387 1.00 92.62 235 TYR A CA 1
ATOM 1858 C C . TYR A 1 235 ? 18.050 0.597 -9.245 1.00 92.62 235 TYR A C 1
ATOM 1860 O O . TYR A 1 235 ? 18.137 0.487 -10.466 1.00 92.62 235 TYR A O 1
ATOM 1868 N N . ILE A 1 236 ? 16.862 0.631 -8.620 1.00 91.50 236 ILE A N 1
ATOM 1869 C CA . ILE A 1 236 ? 15.579 0.424 -9.313 1.00 91.50 236 ILE A CA 1
ATOM 1870 C C . ILE A 1 236 ? 15.365 1.454 -10.429 1.00 91.50 236 ILE A C 1
ATOM 1872 O O . ILE A 1 236 ? 14.846 1.094 -11.479 1.00 91.50 236 ILE A O 1
ATOM 1876 N N . GLU A 1 237 ? 15.794 2.701 -10.250 1.00 88.75 237 GLU A N 1
ATOM 1877 C CA . GLU A 1 237 ? 15.669 3.730 -11.289 1.00 88.75 237 GLU A CA 1
ATOM 1878 C C . GLU A 1 237 ? 16.660 3.493 -12.443 1.00 88.75 237 GLU A C 1
ATOM 1880 O O . GLU A 1 237 ? 16.334 3.684 -13.616 1.00 88.75 237 GLU A O 1
ATOM 1885 N N . GLU A 1 238 ? 17.865 3.005 -12.142 1.00 90.44 238 GLU A N 1
ATOM 1886 C CA . GLU A 1 238 ? 18.919 2.781 -13.129 1.00 90.44 238 GLU A CA 1
ATOM 1887 C C . GLU A 1 238 ? 18.722 1.509 -13.966 1.00 90.44 238 GLU A C 1
ATOM 1889 O O . GLU A 1 238 ? 19.271 1.419 -15.072 1.00 90.44 238 GLU A O 1
ATOM 1894 N N . ILE A 1 239 ? 17.929 0.532 -13.496 1.00 84.69 239 ILE A N 1
ATOM 1895 C CA . ILE A 1 239 ? 17.734 -0.734 -14.230 1.00 84.69 239 ILE A CA 1
ATOM 1896 C C . ILE A 1 239 ? 17.117 -0.521 -15.615 1.00 84.69 239 ILE A C 1
ATOM 1898 O O . ILE A 1 239 ? 17.349 -1.337 -16.506 1.00 84.69 239 ILE A O 1
ATOM 1902 N N . VAL A 1 240 ? 16.349 0.558 -15.810 1.00 89.50 240 VAL A N 1
ATOM 1903 C CA . VAL A 1 240 ? 15.594 0.842 -17.040 1.00 89.50 240 VAL A CA 1
ATOM 1904 C C . VAL A 1 240 ? 16.518 0.880 -18.253 1.00 89.50 240 VAL A C 1
ATOM 1906 O O . VAL A 1 240 ? 16.307 0.155 -19.226 1.00 89.50 240 VAL A O 1
ATOM 1909 N N . VAL A 1 241 ? 17.581 1.686 -18.185 1.00 87.94 241 VAL A N 1
ATOM 1910 C CA . VAL A 1 241 ? 18.504 1.891 -19.312 1.00 87.94 241 VAL A CA 1
ATOM 1911 C C . VAL A 1 241 ? 19.217 0.589 -19.664 1.00 87.94 241 VAL A C 1
ATOM 1913 O O . VAL A 1 241 ? 19.331 0.229 -20.838 1.00 87.94 241 VAL A O 1
ATOM 1916 N N . SER A 1 242 ? 19.677 -0.144 -18.648 1.00 88.06 242 SER A N 1
ATOM 1917 C CA . SER A 1 242 ? 20.343 -1.431 -18.841 1.00 88.06 242 SER A CA 1
ATOM 1918 C C . SER A 1 242 ? 19.400 -2.483 -19.424 1.00 88.06 242 SER A C 1
ATOM 1920 O O . SER A 1 242 ? 19.797 -3.198 -20.343 1.00 88.06 242 SER A O 1
ATOM 1922 N N . ALA A 1 243 ? 18.156 -2.550 -18.944 1.00 88.00 243 ALA A N 1
ATOM 1923 C CA . ALA A 1 243 ? 17.159 -3.502 -19.415 1.00 88.00 243 ALA A CA 1
ATOM 1924 C C . ALA A 1 243 ? 16.778 -3.254 -20.881 1.00 88.00 243 ALA A C 1
ATOM 1926 O O . ALA A 1 243 ? 16.800 -4.187 -21.684 1.00 88.00 243 ALA A O 1
ATOM 1927 N N . VAL A 1 244 ? 16.511 -1.997 -21.257 1.00 90.31 244 VAL A N 1
ATOM 1928 C CA . VAL A 1 244 ? 16.194 -1.616 -22.644 1.00 90.31 244 VAL A CA 1
ATOM 1929 C C . VAL A 1 244 ? 17.368 -1.907 -23.572 1.00 90.31 244 VAL A C 1
ATOM 1931 O O . VAL A 1 244 ? 17.193 -2.556 -24.602 1.00 90.31 244 VAL A O 1
ATOM 1934 N N . SER A 1 245 ? 18.572 -1.462 -23.199 1.00 90.56 245 SER A N 1
ATOM 1935 C CA . SER A 1 245 ? 19.782 -1.668 -24.001 1.00 90.56 245 SER A CA 1
ATOM 1936 C C . SER A 1 245 ? 20.036 -3.155 -24.241 1.00 90.56 245 SER A C 1
ATOM 1938 O O . SER A 1 245 ? 20.172 -3.592 -25.384 1.00 90.56 245 SER A O 1
ATOM 1940 N N . TYR A 1 246 ? 20.005 -3.961 -23.176 1.00 89.44 246 TYR A N 1
ATOM 1941 C CA . TYR A 1 246 ? 20.175 -5.402 -23.290 1.00 89.44 246 TYR A CA 1
ATOM 1942 C C . TYR A 1 246 ? 19.106 -6.028 -24.190 1.00 89.44 246 TYR A C 1
ATOM 1944 O O . TYR A 1 246 ? 19.436 -6.824 -25.070 1.00 89.44 246 TYR A O 1
ATOM 1952 N N . HIS A 1 247 ? 17.836 -5.667 -24.008 1.00 88.31 247 HIS A N 1
ATOM 1953 C CA . HIS A 1 247 ? 16.750 -6.271 -24.771 1.00 88.31 247 HIS A CA 1
ATOM 1954 C C . HIS A 1 247 ? 16.854 -5.938 -26.269 1.00 88.31 247 HIS A C 1
ATOM 1956 O O . HIS A 1 247 ? 16.854 -6.843 -27.102 1.00 88.31 247 HIS A O 1
ATOM 1962 N N . LEU A 1 248 ? 17.067 -4.670 -26.629 1.00 88.94 248 LEU A N 1
ATOM 1963 C CA . LEU A 1 248 ? 17.190 -4.252 -28.031 1.00 88.94 248 LEU A CA 1
ATOM 1964 C C . LEU A 1 248 ? 18.446 -4.806 -28.724 1.00 88.94 248 LEU A C 1
ATOM 1966 O O . LEU A 1 248 ? 18.430 -5.042 -29.929 1.00 88.94 248 LEU A O 1
ATOM 1970 N N . MET A 1 249 ? 19.537 -5.038 -27.988 1.00 90.25 249 MET A N 1
ATOM 1971 C CA . MET A 1 249 ? 20.760 -5.612 -28.564 1.00 90.25 249 MET A CA 1
ATOM 1972 C C . MET A 1 249 ? 20.672 -7.128 -28.784 1.00 90.25 249 MET A C 1
ATOM 1974 O O . MET A 1 249 ? 21.348 -7.656 -29.669 1.00 90.25 249 MET A O 1
ATOM 1978 N N . ASN A 1 250 ? 19.867 -7.843 -27.992 1.00 87.44 250 ASN A N 1
ATOM 1979 C CA . ASN A 1 250 ? 19.831 -9.311 -27.999 1.00 87.44 250 ASN A CA 1
ATOM 1980 C C . ASN A 1 250 ? 18.586 -9.904 -28.687 1.00 87.44 250 ASN A C 1
ATOM 1982 O O . ASN A 1 250 ? 18.569 -11.097 -29.026 1.00 87.44 250 ASN A O 1
ATOM 1986 N N . HIS A 1 251 ? 17.566 -9.085 -28.953 1.00 84.50 251 HIS A N 1
ATOM 1987 C CA . HIS A 1 251 ? 16.324 -9.484 -29.611 1.00 84.50 251 HIS A CA 1
ATOM 1988 C C . HIS A 1 251 ? 16.190 -8.755 -30.952 1.00 84.50 251 HIS A C 1
ATOM 1990 O O . HIS A 1 251 ? 16.089 -7.535 -30.998 1.00 84.50 251 HIS A O 1
ATOM 1996 N N . LYS A 1 252 ? 16.218 -9.514 -32.059 1.00 82.38 252 LYS A N 1
ATOM 1997 C CA . LYS A 1 252 ? 16.150 -8.949 -33.421 1.00 82.38 252 LYS A CA 1
ATOM 1998 C C . LYS A 1 252 ? 14.795 -8.309 -33.726 1.00 82.38 252 LYS A C 1
ATOM 2000 O O . LYS A 1 252 ? 14.758 -7.309 -34.429 1.00 82.38 252 LYS A O 1
ATOM 2005 N N . ASP A 1 253 ? 13.732 -8.877 -33.161 1.00 85.81 253 ASP A N 1
ATOM 2006 C CA . ASP A 1 253 ? 12.348 -8.453 -33.347 1.00 85.81 253 ASP A CA 1
ATOM 2007 C C . ASP A 1 253 ? 11.715 -8.224 -31.958 1.00 85.81 253 ASP A C 1
ATOM 2009 O O . ASP A 1 253 ? 11.123 -9.148 -31.398 1.00 85.81 253 ASP A O 1
ATOM 2013 N N . PRO A 1 254 ? 11.925 -7.049 -31.334 1.00 88.38 254 PRO A N 1
ATOM 2014 C CA . PRO A 1 254 ? 11.370 -6.742 -30.018 1.00 88.38 254 PRO A CA 1
ATOM 2015 C C . PRO A 1 254 ? 9.840 -6.667 -30.054 1.00 88.38 254 PRO A C 1
ATOM 2017 O O . PRO A 1 254 ? 9.245 -6.114 -30.982 1.00 88.38 254 PRO A O 1
ATOM 2020 N N . GLU A 1 255 ? 9.200 -7.206 -29.019 1.00 90.81 255 GLU A N 1
ATOM 2021 C CA . GLU A 1 255 ? 7.744 -7.232 -28.916 1.00 90.81 255 GLU A CA 1
ATOM 2022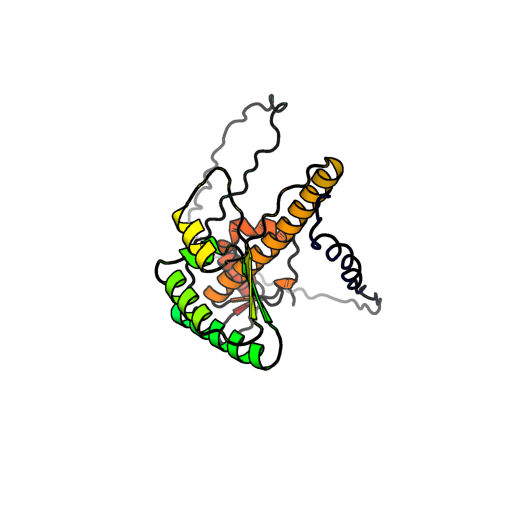 C C . GLU A 1 255 ? 7.203 -5.955 -28.276 1.00 90.81 255 GLU A C 1
ATOM 2024 O O . GLU A 1 255 ? 7.718 -5.471 -27.267 1.00 90.81 255 GLU A O 1
ATOM 2029 N N . TYR A 1 256 ? 6.106 -5.445 -28.835 1.00 92.00 256 TYR A N 1
ATOM 2030 C CA . TYR A 1 256 ? 5.397 -4.292 -28.296 1.00 92.00 256 TYR A CA 1
ATOM 2031 C C . TYR A 1 256 ? 3.930 -4.618 -28.056 1.00 92.00 256 TYR A C 1
ATOM 2033 O O . TYR A 1 256 ? 3.262 -5.233 -28.892 1.00 92.00 256 TYR A O 1
ATOM 2041 N N . ARG A 1 257 ? 3.395 -4.128 -26.939 1.00 91.44 257 ARG A N 1
ATOM 2042 C CA . ARG A 1 257 ? 1.970 -4.199 -26.613 1.00 91.44 257 ARG A CA 1
ATOM 2043 C C . ARG A 1 257 ? 1.480 -2.819 -26.218 1.00 91.44 257 ARG A C 1
ATOM 2045 O O . ARG A 1 257 ? 1.982 -2.221 -25.277 1.00 91.44 257 ARG A O 1
ATOM 2052 N N . ASN A 1 258 ? 0.483 -2.307 -26.941 1.00 89.88 258 ASN A N 1
ATOM 2053 C CA . ASN A 1 258 ? -0.107 -0.984 -26.695 1.00 89.88 258 ASN A CA 1
ATOM 2054 C C . ASN A 1 258 ? 0.932 0.156 -26.637 1.00 89.88 258 ASN A C 1
ATOM 2056 O O . ASN A 1 258 ? 0.803 1.069 -25.829 1.00 89.88 258 ASN A O 1
ATOM 2060 N N . GLY A 1 259 ? 1.976 0.086 -27.470 1.00 87.00 259 GLY A N 1
ATOM 2061 C CA . GLY A 1 259 ? 3.066 1.068 -27.488 1.00 87.00 259 GLY A CA 1
ATOM 2062 C C . GLY A 1 259 ? 4.160 0.846 -26.437 1.00 87.00 259 GLY A C 1
ATOM 2063 O O . GLY A 1 259 ? 5.172 1.531 -26.501 1.00 87.00 259 GLY A O 1
ATOM 2064 N N . LYS A 1 260 ? 4.006 -0.130 -25.532 1.00 92.06 260 LYS A N 1
ATOM 2065 C CA . LYS A 1 260 ? 5.013 -0.485 -24.524 1.00 92.06 260 LYS A CA 1
ATOM 2066 C C . LYS A 1 260 ? 5.927 -1.600 -25.007 1.00 92.06 260 LYS A C 1
ATOM 2068 O O . LYS A 1 260 ? 5.437 -2.563 -25.599 1.00 92.06 260 LYS A O 1
ATOM 2073 N N . LEU A 1 261 ? 7.227 -1.480 -24.742 1.00 93.12 261 LEU A N 1
ATOM 2074 C CA . LEU A 1 261 ? 8.210 -2.525 -25.037 1.00 93.12 261 LEU A CA 1
ATOM 2075 C C . LEU A 1 261 ? 8.103 -3.640 -23.988 1.00 93.12 261 LEU A C 1
ATOM 2077 O O . LEU A 1 261 ? 8.167 -3.383 -22.783 1.00 93.12 261 LEU A O 1
ATOM 2081 N N . ILE A 1 262 ? 7.951 -4.881 -24.450 1.00 93.25 262 ILE A N 1
ATOM 2082 C CA . ILE A 1 262 ? 7.852 -6.050 -23.579 1.00 93.25 262 ILE A CA 1
ATOM 2083 C C . ILE A 1 262 ? 9.251 -6.590 -23.294 1.00 93.25 262 ILE A C 1
ATOM 2085 O O . ILE A 1 262 ? 9.967 -7.009 -24.196 1.00 93.25 262 ILE A O 1
ATOM 2089 N N . LEU A 1 263 ? 9.618 -6.631 -22.019 1.00 91.00 263 LEU A N 1
ATOM 2090 C CA . LEU A 1 263 ? 10.825 -7.276 -21.530 1.00 91.00 263 LEU A CA 1
ATOM 2091 C C . LEU A 1 263 ? 10.501 -8.715 -21.111 1.00 91.00 263 LEU A C 1
ATOM 2093 O O . LEU A 1 263 ? 9.608 -8.959 -20.291 1.00 91.00 263 LEU A O 1
ATOM 2097 N N . SER A 1 264 ? 11.263 -9.667 -21.641 1.00 84.50 264 SER A N 1
ATOM 2098 C CA . SER A 1 264 ? 11.208 -11.075 -21.249 1.00 84.50 264 SER A CA 1
ATOM 2099 C C . SER A 1 264 ? 12.609 -11.619 -20.981 1.00 84.50 264 SER A C 1
ATOM 2101 O O . SER A 1 264 ? 13.585 -11.252 -21.638 1.00 84.50 264 SER A O 1
ATOM 2103 N N . ALA A 1 265 ? 12.706 -12.508 -19.995 1.00 75.25 265 ALA A N 1
ATOM 2104 C CA . ALA A 1 265 ? 13.913 -13.271 -19.693 1.00 75.25 265 ALA A CA 1
ATOM 2105 C C . ALA A 1 265 ? 14.041 -14.509 -20.597 1.00 75.25 265 ALA A C 1
ATOM 2107 O O . ALA A 1 265 ? 15.122 -15.088 -20.722 1.00 75.25 265 ALA A O 1
ATOM 2108 N N . LYS A 1 266 ? 12.931 -14.935 -21.213 1.00 66.06 266 LYS A N 1
ATOM 2109 C CA . LYS A 1 266 ? 12.858 -16.105 -22.090 1.00 66.06 266 LYS A CA 1
ATOM 2110 C C . LYS A 1 266 ? 12.863 -15.733 -23.568 1.00 66.06 266 LYS A C 1
ATOM 2112 O O . LYS A 1 266 ? 12.308 -14.715 -23.981 1.00 66.06 266 LYS A O 1
ATOM 2117 N N . ARG A 1 267 ? 13.448 -16.647 -24.338 1.00 54.38 267 ARG A N 1
ATOM 2118 C CA . ARG A 1 267 ? 13.262 -16.811 -25.776 1.00 54.38 267 ARG A CA 1
ATOM 2119 C C . ARG A 1 267 ? 12.460 -18.082 -26.018 1.00 54.38 267 ARG A C 1
ATOM 2121 O O . ARG A 1 267 ? 12.678 -19.043 -25.242 1.00 54.38 267 ARG A O 1
#